Protein AF-A0A2K5Q4V3-F1 (afdb_monomer_lite)

pLDDT: mean 76.34, std 14.53, range [34.38, 93.75]

InterPro domains:
  IPR041211 RNA ligase 1 [PF17720] (83-179)
  IPR041211 RNA ligase 1 [PTHR31219] (83-179)

Foldseek 3Di:
DPADFWDAADADDQFDKDKAQPDDPVDPPRRIDIDGDPHGDPSNVVVVVVPDDDDDAQDAFKWAWADDPNATFIKTKDKDQDDPPDPPPPDPPAKDFGPPQDDDPNHRAADPVRITIIIHTDDQPPPVCPLVNLQADRVQQKGWAWDQDPVDNVDIDTDIDHSVVRYRHMGHDNDDVVSVVSSVVVVVVVVVVVD

Structure (mmCIF, N/CA/C/O backbone):
data_AF-A0A2K5Q4V3-F1
#
_entry.id   AF-A0A2K5Q4V3-F1
#
loop_
_atom_site.group_PDB
_atom_site.id
_atom_site.type_symbol
_atom_site.label_atom_id
_atom_site.label_alt_id
_atom_site.label_comp_id
_atom_site.label_asym_id
_atom_site.label_entity_id
_atom_site.label_seq_id
_atom_site.pdbx_PDB_ins_code
_atom_site.Cartn_x
_atom_site.Cartn_y
_atom_site.Cartn_z
_atom_site.occupancy
_atom_site.B_iso_or_equiv
_atom_site.auth_seq_id
_atom_site.auth_comp_id
_atom_site.auth_asym_id
_atom_site.auth_atom_id
_atom_site.pdbx_PDB_model_num
ATOM 1 N N . MET A 1 1 ? -8.099 -19.130 2.880 1.00 34.38 1 MET A N 1
ATOM 2 C CA . MET A 1 1 ? -6.907 -18.520 2.249 1.00 34.38 1 MET A CA 1
ATOM 3 C C . MET A 1 1 ? -6.027 -17.939 3.343 1.00 34.38 1 MET A C 1
ATOM 5 O O . MET A 1 1 ? -6.564 -17.319 4.255 1.00 34.38 1 MET A O 1
ATOM 9 N N . LYS A 1 2 ? -4.712 -18.196 3.312 1.00 39.41 2 LYS A N 1
ATOM 10 C CA . LYS A 1 2 ? -3.756 -17.526 4.208 1.00 39.41 2 LYS A CA 1
ATOM 11 C C . LYS A 1 2 ? -3.869 -16.021 3.945 1.00 39.41 2 LYS A C 1
ATOM 13 O O . LYS A 1 2 ? -3.775 -15.609 2.795 1.00 39.41 2 LYS A O 1
ATOM 18 N N . ARG A 1 3 ? -4.151 -15.242 4.989 1.00 50.19 3 ARG A N 1
ATOM 19 C CA . ARG A 1 3 ? -4.267 -13.781 4.912 1.00 50.19 3 ARG A CA 1
ATOM 20 C C . ARG A 1 3 ? -2.890 -13.236 4.524 1.00 50.19 3 ARG A C 1
ATOM 22 O O . ARG A 1 3 ? -1.936 -13.465 5.263 1.00 50.19 3 ARG A O 1
ATOM 29 N N . LEU A 1 4 ? -2.770 -12.639 3.338 1.00 53.03 4 LEU A N 1
ATOM 30 C CA . LEU A 1 4 ? -1.499 -12.118 2.835 1.00 53.03 4 LEU A CA 1
ATOM 31 C C . LEU A 1 4 ? -1.154 -10.860 3.640 1.00 53.03 4 LEU A C 1
ATOM 33 O O . LEU A 1 4 ? -1.921 -9.901 3.669 1.00 53.03 4 LEU A O 1
ATOM 37 N N . GLY A 1 5 ? -0.060 -10.957 4.396 1.00 58.34 5 GLY A N 1
ATOM 38 C CA . GLY A 1 5 ? 0.422 -9.924 5.303 1.00 58.34 5 GLY A CA 1
ATOM 39 C C . GLY A 1 5 ? 1.047 -8.735 4.574 1.00 58.34 5 GLY A C 1
ATOM 40 O O . GLY A 1 5 ? 1.180 -8.724 3.355 1.00 58.34 5 GLY A O 1
ATOM 41 N N . SER A 1 6 ? 1.412 -7.734 5.372 1.00 63.78 6 SER A N 1
ATOM 42 C CA . SER A 1 6 ? 2.074 -6.483 4.984 1.00 63.78 6 SER A CA 1
ATOM 43 C C . SER A 1 6 ? 3.164 -6.644 3.914 1.00 63.78 6 SER A C 1
ATOM 45 O O . SER A 1 6 ? 3.870 -7.648 3.882 1.00 63.78 6 SER A O 1
ATOM 47 N N . VAL A 1 7 ? 3.355 -5.616 3.080 1.00 70.94 7 VAL A N 1
ATOM 48 C CA . VAL A 1 7 ? 4.458 -5.567 2.107 1.00 70.94 7 VAL A CA 1
ATOM 49 C C . VAL A 1 7 ? 5.803 -5.643 2.832 1.00 70.94 7 VAL A C 1
ATOM 51 O O . VAL A 1 7 ? 6.159 -4.728 3.564 1.00 70.94 7 VAL A O 1
ATOM 54 N N . GLN A 1 8 ? 6.571 -6.698 2.570 1.00 71.88 8 GLN A N 1
ATOM 55 C CA . GLN A 1 8 ? 7.850 -6.954 3.245 1.00 71.88 8 GLN A CA 1
ATOM 56 C C . GLN A 1 8 ? 9.026 -6.202 2.608 1.00 71.88 8 GLN A C 1
ATOM 58 O O . GLN A 1 8 ? 9.958 -5.808 3.292 1.00 71.88 8 GLN A O 1
ATOM 63 N N . ARG A 1 9 ? 9.021 -6.009 1.284 1.00 73.00 9 ARG A N 1
ATOM 64 C CA . ARG A 1 9 ? 10.135 -5.376 0.557 1.00 73.00 9 ARG A CA 1
ATOM 65 C C . ARG A 1 9 ? 9.681 -4.705 -0.725 1.00 73.00 9 ARG A C 1
ATOM 67 O O . ARG A 1 9 ? 8.622 -5.022 -1.274 1.00 73.00 9 ARG A O 1
ATOM 74 N N . LYS A 1 10 ? 10.495 -3.781 -1.229 1.00 75.56 10 LYS A N 1
ATOM 75 C CA . LYS A 1 10 ? 10.287 -3.185 -2.547 1.00 75.56 10 LYS A CA 1
ATOM 76 C C . LYS A 1 10 ? 11.034 -4.002 -3.597 1.00 75.56 10 LYS A C 1
ATOM 78 O O . LYS A 1 10 ? 12.257 -4.063 -3.583 1.00 75.56 10 LYS A O 1
ATOM 83 N N . MET A 1 11 ? 10.292 -4.594 -4.530 1.00 75.25 11 MET A N 1
ATOM 84 C CA . MET A 1 11 ? 10.894 -5.308 -5.655 1.00 75.25 11 MET A CA 1
ATOM 85 C C . MET A 1 11 ? 11.593 -4.308 -6.600 1.00 75.25 11 MET A C 1
ATOM 87 O O . MET A 1 11 ? 11.002 -3.260 -6.904 1.00 75.25 11 MET A O 1
ATOM 91 N N . PRO A 1 12 ? 12.821 -4.587 -7.083 1.00 73.69 12 PRO A N 1
ATOM 92 C CA . PRO A 1 12 ? 13.423 -3.821 -8.171 1.00 73.69 12 PRO A CA 1
ATOM 93 C C . PRO A 1 12 ? 12.566 -3.910 -9.442 1.00 73.69 12 PRO A C 1
ATOM 95 O O . PRO A 1 12 ? 11.671 -4.747 -9.555 1.00 73.69 12 PRO A O 1
ATOM 98 N N . CYS A 1 13 ? 12.837 -3.044 -10.425 1.00 77.81 13 CYS A N 1
ATOM 99 C CA . CYS A 1 13 ? 12.155 -3.112 -11.718 1.00 77.81 13 CYS A CA 1
ATOM 100 C C . CYS A 1 13 ? 12.272 -4.529 -12.296 1.00 77.81 13 CYS A C 1
ATOM 102 O O . CYS A 1 13 ? 13.375 -4.988 -12.601 1.00 77.81 13 CYS A O 1
ATOM 104 N N . VAL A 1 14 ? 11.130 -5.210 -12.425 1.00 82.75 14 VAL A N 1
ATOM 105 C CA . VAL A 1 14 ? 11.081 -6.623 -12.824 1.00 82.75 14 VAL A CA 1
ATOM 106 C C . VAL A 1 14 ? 11.645 -6.810 -14.224 1.00 82.75 14 VAL A C 1
ATOM 108 O O . VAL A 1 14 ? 12.417 -7.731 -14.453 1.00 82.75 14 VAL A O 1
ATOM 111 N N . PHE A 1 15 ? 11.330 -5.892 -15.133 1.00 86.00 15 PHE A N 1
ATOM 112 C CA . PHE A 1 15 ? 11.764 -5.947 -16.521 1.00 86.00 15 PHE A CA 1
ATOM 113 C C . PHE A 1 15 ? 12.854 -4.920 -16.823 1.00 86.00 15 PHE A C 1
ATOM 115 O O . PHE A 1 15 ? 12.887 -3.828 -16.244 1.00 86.00 15 PHE A O 1
ATOM 122 N N . VAL A 1 16 ? 13.742 -5.269 -17.751 1.00 85.75 16 VAL A N 1
ATOM 123 C CA . VAL A 1 16 ? 14.742 -4.348 -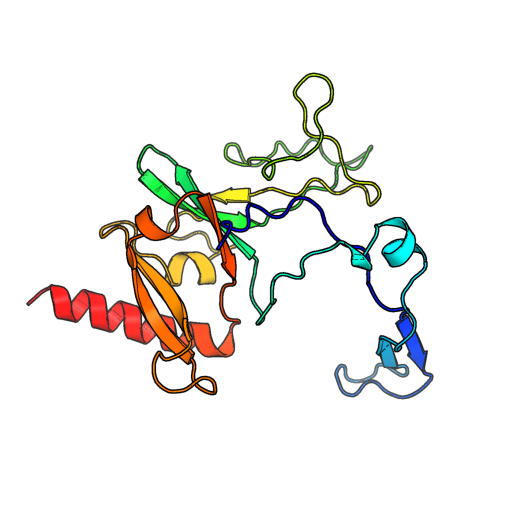18.296 1.00 85.75 16 VAL A CA 1
ATOM 124 C C . VAL A 1 16 ? 14.029 -3.223 -19.044 1.00 85.75 16 VAL A C 1
ATOM 126 O O . VAL A 1 16 ? 13.027 -3.439 -19.720 1.00 85.75 16 VAL A O 1
ATOM 129 N N . THR A 1 17 ? 14.544 -2.004 -18.922 1.00 86.81 17 THR A N 1
ATOM 130 C CA . THR A 1 17 ? 14.044 -0.855 -19.678 1.00 86.81 17 THR A 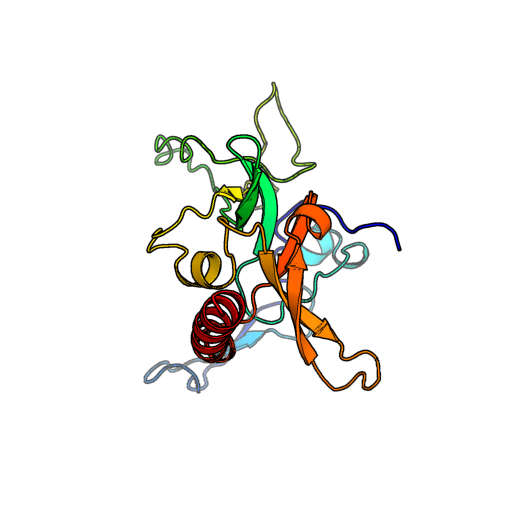CA 1
ATOM 131 C C . THR A 1 17 ? 14.892 -0.643 -20.918 1.00 86.81 17 THR A C 1
ATOM 133 O O . THR A 1 17 ? 16.108 -0.483 -20.815 1.00 86.81 17 THR A O 1
ATOM 136 N N . GLU A 1 18 ? 14.251 -0.590 -22.075 1.00 89.38 18 GLU A N 1
ATOM 137 C CA . GLU A 1 18 ? 14.869 -0.168 -23.326 1.00 89.38 18 GLU A CA 1
ATOM 138 C C . GLU A 1 18 ? 14.612 1.323 -23.573 1.00 89.38 18 GLU A C 1
ATOM 140 O O . GLU A 1 18 ? 13.570 1.867 -23.195 1.00 89.38 18 GLU A O 1
ATOM 145 N N . VAL A 1 19 ? 15.569 1.975 -24.232 1.00 92.62 19 VAL A N 1
ATOM 146 C CA . VAL A 1 19 ? 15.413 3.326 -24.773 1.00 92.62 19 VAL A CA 1
ATOM 147 C C . VAL A 1 19 ? 15.442 3.206 -26.288 1.00 92.62 19 VAL A C 1
ATOM 149 O O . VAL A 1 19 ? 16.398 2.682 -26.855 1.00 92.62 19 VAL A O 1
ATOM 152 N N . LYS A 1 20 ? 14.374 3.663 -26.932 1.00 89.69 20 LYS A N 1
ATOM 153 C CA . LYS A 1 20 ? 14.230 3.693 -28.385 1.00 89.69 20 LYS A CA 1
ATOM 154 C C . LYS A 1 20 ? 14.313 5.136 -28.852 1.00 89.69 20 LYS A C 1
ATOM 156 O O . LYS A 1 20 ? 13.642 5.993 -28.280 1.00 89.69 20 LYS A O 1
ATOM 161 N N . GLU A 1 21 ? 15.090 5.388 -29.899 1.00 93.12 21 GLU A N 1
ATOM 162 C CA . GLU A 1 21 ? 15.206 6.692 -30.574 1.00 93.12 21 GLU A CA 1
ATOM 163 C C . GLU A 1 21 ? 13.948 6.988 -31.417 1.00 93.12 21 GLU A C 1
ATOM 165 O O . GLU A 1 21 ? 14.003 7.173 -32.631 1.00 93.12 21 GLU A O 1
ATOM 170 N N . GLU A 1 22 ? 12.782 6.951 -30.773 1.00 92.19 22 GLU A N 1
ATOM 171 C CA . GLU A 1 22 ? 11.484 7.295 -31.344 1.00 92.19 22 GLU A CA 1
ATOM 172 C C . GLU A 1 22 ? 10.724 8.234 -30.392 1.00 92.19 22 GLU A C 1
ATOM 174 O O . GLU A 1 22 ? 10.834 8.075 -29.174 1.00 92.19 22 GLU A O 1
ATOM 179 N N . PRO A 1 23 ? 9.928 9.196 -30.893 1.00 91.31 23 PRO A N 1
ATOM 180 C CA . PRO A 1 23 ? 9.218 10.137 -30.031 1.00 91.31 23 PRO A CA 1
ATOM 181 C C . PRO A 1 23 ? 8.277 9.463 -29.021 1.00 91.31 23 PRO A C 1
ATOM 183 O O . PRO A 1 23 ? 7.563 8.506 -29.333 1.00 91.31 23 PRO A O 1
ATOM 186 N N . SER A 1 24 ? 8.230 9.994 -27.798 1.00 88.19 24 SER A N 1
ATOM 187 C CA . SER A 1 24 ? 7.312 9.513 -26.759 1.00 88.19 24 SER A CA 1
ATOM 188 C C . SER A 1 24 ? 5.863 9.894 -27.064 1.00 88.19 24 SER A C 1
ATOM 190 O O . SER A 1 24 ? 5.542 11.067 -27.215 1.00 88.19 24 SER A O 1
ATOM 192 N N . ALA A 1 25 ? 4.950 8.921 -27.018 1.00 85.25 25 ALA A N 1
ATOM 193 C CA . ALA A 1 25 ? 3.507 9.181 -27.088 1.00 85.25 25 ALA A CA 1
ATOM 194 C C . ALA A 1 25 ? 2.918 9.765 -25.784 1.00 85.25 25 ALA A C 1
ATOM 196 O O . ALA A 1 25 ? 1.760 10.167 -25.758 1.00 85.25 25 ALA A O 1
ATOM 197 N N . LYS A 1 26 ? 3.683 9.766 -24.679 1.00 82.00 26 LYS A N 1
ATOM 198 C CA . LYS A 1 26 ? 3.217 10.215 -23.351 1.00 82.00 26 LYS A CA 1
ATOM 199 C C . LYS A 1 26 ? 3.699 11.616 -22.970 1.00 82.00 26 LYS A C 1
ATOM 201 O O . LYS A 1 26 ? 3.214 12.165 -21.985 1.00 82.00 26 LYS A O 1
ATOM 206 N N . ARG A 1 27 ? 4.719 12.146 -23.652 1.00 82.75 27 ARG A N 1
ATOM 207 C CA . ARG A 1 27 ? 5.372 13.415 -23.301 1.00 82.75 27 ARG A CA 1
ATOM 208 C C . ARG A 1 27 ? 5.772 14.159 -24.567 1.00 82.75 27 ARG A C 1
ATOM 210 O O . ARG A 1 27 ? 6.634 13.682 -25.303 1.00 82.75 27 ARG A O 1
ATOM 217 N N . ASP A 1 28 ? 5.179 15.330 -24.768 1.00 88.31 28 ASP A N 1
ATOM 218 C CA . ASP A 1 28 ? 5.504 16.200 -25.894 1.00 88.31 28 ASP A CA 1
ATOM 219 C C . ASP A 1 28 ? 6.991 16.581 -25.886 1.00 88.31 28 ASP A C 1
ATOM 221 O O . ASP A 1 28 ? 7.582 16.819 -24.832 1.00 88.31 28 ASP A O 1
ATOM 225 N N . HIS A 1 29 ? 7.586 16.668 -27.079 1.00 90.19 29 HIS A N 1
ATOM 226 C CA . HIS A 1 29 ? 8.987 17.053 -27.308 1.00 90.19 29 HIS A CA 1
ATOM 227 C C . HIS A 1 29 ? 10.051 16.105 -26.723 1.00 90.19 29 HIS A C 1
ATOM 229 O O . HIS A 1 29 ? 11.232 16.450 -26.722 1.00 90.19 29 HIS A O 1
ATOM 235 N N . GLN A 1 30 ? 9.686 14.904 -26.262 1.00 91.06 30 GLN A N 1
ATOM 236 C CA . GLN A 1 30 ? 10.665 13.884 -25.884 1.00 91.06 30 GLN A CA 1
ATOM 237 C C . GLN A 1 30 ? 11.049 13.045 -27.122 1.00 91.06 30 GLN A C 1
ATOM 239 O O . GLN A 1 30 ? 10.192 12.316 -27.629 1.00 91.06 30 GLN A O 1
ATOM 244 N N . PRO A 1 31 ? 12.309 13.108 -27.609 1.00 93.75 31 PRO A N 1
ATOM 245 C CA . PRO A 1 31 ? 12.709 12.490 -28.880 1.00 93.75 31 PRO A CA 1
ATOM 246 C C . PRO A 1 31 ? 12.966 10.978 -28.788 1.00 93.75 31 PRO A C 1
ATOM 248 O O . PRO A 1 31 ? 13.234 10.346 -29.802 1.00 93.75 31 PRO A O 1
ATOM 251 N N . PHE A 1 32 ? 12.878 10.408 -27.586 1.00 91.31 32 PHE A N 1
ATOM 252 C CA . PHE A 1 32 ? 13.074 8.990 -27.313 1.00 91.31 32 PHE A CA 1
ATOM 253 C C . PHE A 1 32 ? 11.915 8.436 -26.482 1.00 91.31 32 PHE A C 1
ATOM 255 O O . PHE A 1 32 ? 11.259 9.154 -25.717 1.00 91.31 32 PHE A O 1
ATOM 262 N N . LYS A 1 33 ? 11.709 7.128 -26.550 1.00 86.81 33 LYS A N 1
ATOM 263 C CA . LYS A 1 33 ? 10.696 6.396 -25.797 1.00 86.81 33 LYS A CA 1
ATOM 264 C C . LYS A 1 33 ? 11.382 5.404 -24.879 1.00 86.81 33 LYS A C 1
ATOM 266 O O . LYS A 1 33 ? 12.318 4.720 -25.275 1.00 86.81 33 LYS A O 1
ATOM 271 N N . VAL A 1 34 ? 10.885 5.323 -23.651 1.00 87.25 34 VAL A N 1
ATOM 272 C CA . VAL A 1 34 ? 11.324 4.331 -22.668 1.00 87.25 34 VAL A CA 1
ATOM 273 C C . VAL A 1 34 ? 10.210 3.305 -22.504 1.00 87.25 34 VAL A C 1
ATOM 275 O O . VAL A 1 34 ? 9.079 3.678 -22.178 1.00 87.25 34 VAL A O 1
ATOM 278 N N . SER A 1 35 ? 10.516 2.032 -22.730 1.00 79.81 35 SER A N 1
ATOM 279 C CA . SER A 1 35 ? 9.588 0.907 -22.551 1.00 79.81 35 SER A CA 1
ATOM 280 C C . SER A 1 35 ? 10.216 -0.185 -21.694 1.00 79.81 35 SER A C 1
ATOM 282 O O . SER A 1 35 ? 11.433 -0.336 -21.651 1.00 79.81 35 SER A O 1
ATOM 284 N N . ALA A 1 36 ? 9.379 -0.942 -20.985 1.00 81.44 36 ALA A N 1
ATOM 285 C CA . ALA A 1 36 ? 9.798 -2.210 -20.402 1.00 81.44 36 ALA A CA 1
ATOM 286 C C . ALA A 1 36 ? 9.902 -3.261 -21.517 1.00 81.44 36 ALA A C 1
ATOM 288 O O . ALA A 1 36 ? 9.066 -3.271 -22.423 1.00 81.44 36 ALA A O 1
ATOM 289 N N . THR A 1 37 ? 10.914 -4.120 -21.455 1.00 83.12 37 THR A N 1
ATOM 290 C CA . THR A 1 37 ? 11.043 -5.296 -22.322 1.00 83.12 37 THR A CA 1
ATOM 291 C C . THR A 1 37 ? 10.375 -6.514 -21.677 1.00 83.12 37 THR A C 1
ATOM 293 O O . THR A 1 37 ? 9.860 -6.442 -20.565 1.00 83.12 37 THR A O 1
ATOM 296 N N . GLU A 1 38 ? 10.404 -7.660 -22.355 1.00 83.88 38 GLU A N 1
ATOM 297 C CA . GLU A 1 38 ? 10.005 -8.954 -21.775 1.00 83.88 38 GLU A CA 1
ATOM 298 C C . GLU A 1 38 ? 11.150 -9.625 -20.993 1.00 83.88 38 GLU A C 1
ATOM 300 O O . GLU A 1 38 ? 10.975 -10.670 -20.369 1.00 83.88 38 GLU A O 1
ATOM 305 N N . THR A 1 39 ? 12.349 -9.036 -21.011 1.00 84.56 39 THR A N 1
ATOM 306 C CA . THR A 1 39 ? 13.521 -9.573 -20.320 1.00 84.56 39 THR A CA 1
ATOM 307 C C . THR A 1 39 ? 13.463 -9.215 -18.842 1.00 84.56 39 THR A C 1
ATOM 309 O O . THR A 1 39 ? 13.490 -8.036 -18.483 1.00 84.56 39 THR A O 1
ATOM 312 N N . ILE A 1 40 ? 13.443 -10.230 -17.979 1.00 82.81 40 ILE A N 1
ATOM 313 C CA . ILE A 1 40 ? 13.545 -10.044 -16.529 1.00 82.81 40 ILE A CA 1
ATOM 314 C C . ILE A 1 40 ? 14.933 -9.482 -16.188 1.00 82.81 40 ILE A C 1
ATOM 316 O O . ILE A 1 40 ? 15.952 -9.937 -16.710 1.00 82.81 40 ILE A O 1
ATOM 320 N N . SER A 1 41 ? 14.982 -8.468 -15.327 1.00 84.94 41 SER A N 1
ATOM 321 C CA . SER A 1 41 ? 16.234 -7.848 -14.902 1.00 84.94 41 SER A CA 1
ATOM 322 C C . SER A 1 41 ? 17.021 -8.771 -13.964 1.00 84.94 41 SER A C 1
ATOM 324 O O . SER A 1 41 ? 16.440 -9.492 -13.156 1.00 84.94 41 SER A O 1
ATOM 326 N N . HIS A 1 42 ? 18.357 -8.716 -14.021 1.00 90.38 42 HIS A N 1
ATOM 327 C CA . HIS A 1 42 ? 19.214 -9.478 -13.100 1.00 90.38 42 HIS A CA 1
ATOM 328 C C . HIS A 1 42 ? 18.889 -9.164 -11.634 1.00 90.38 42 HIS A C 1
ATOM 330 O O . HIS A 1 42 ? 18.759 -10.077 -10.836 1.00 90.38 42 HIS A O 1
ATOM 336 N N . LYS A 1 43 ? 18.612 -7.893 -11.312 1.00 84.00 43 LYS A N 1
ATOM 337 C CA . LYS A 1 43 ? 18.217 -7.480 -9.958 1.00 84.00 43 LYS A CA 1
ATOM 338 C C . LYS A 1 43 ? 16.931 -8.154 -9.487 1.00 84.00 43 LYS A C 1
ATOM 340 O O . LYS A 1 43 ? 16.814 -8.486 -8.319 1.00 84.00 43 LYS A O 1
ATOM 345 N N . ALA A 1 44 ? 15.955 -8.340 -10.375 1.00 78.62 44 ALA A N 1
ATOM 346 C CA . ALA A 1 44 ? 14.721 -9.039 -10.028 1.00 78.62 44 ALA A CA 1
ATOM 347 C C . ALA A 1 44 ? 14.947 -10.545 -9.829 1.00 78.62 44 ALA A C 1
ATOM 349 O O . ALA A 1 44 ? 14.308 -11.145 -8.969 1.00 78.62 44 ALA A O 1
ATOM 350 N N . LEU A 1 45 ? 15.871 -11.147 -10.585 1.00 85.44 45 LEU A N 1
ATOM 351 C CA . LEU A 1 45 ? 16.293 -12.533 -10.364 1.00 85.44 45 LEU A CA 1
ATOM 352 C C . LEU A 1 45 ? 17.015 -12.691 -9.020 1.00 85.44 45 LEU A C 1
ATOM 354 O O . LEU A 1 45 ? 16.670 -13.594 -8.265 1.00 85.44 45 LEU A O 1
ATOM 358 N N . ASP A 1 46 ? 17.947 -11.789 -8.703 1.00 86.75 46 ASP A N 1
ATOM 359 C CA . ASP A 1 46 ? 18.676 -11.766 -7.426 1.00 86.75 46 ASP A CA 1
ATOM 360 C C . ASP A 1 46 ? 17.717 -11.582 -6.235 1.00 86.75 46 ASP A C 1
ATOM 362 O O . ASP A 1 46 ? 17.892 -12.195 -5.184 1.00 86.75 46 ASP A O 1
ATOM 366 N N . ALA A 1 47 ? 16.644 -10.809 -6.433 1.00 79.19 47 ALA A N 1
ATOM 367 C CA . ALA A 1 47 ? 15.571 -10.621 -5.462 1.00 79.19 47 ALA A CA 1
ATOM 368 C C . ALA A 1 47 ? 14.568 -11.796 -5.386 1.00 79.19 47 ALA A C 1
ATOM 370 O O . ALA A 1 47 ? 13.582 -11.700 -4.653 1.00 79.19 47 ALA A O 1
ATOM 371 N N . ASP A 1 48 ? 14.794 -12.902 -6.099 1.00 83.62 48 ASP A N 1
ATOM 372 C CA . ASP A 1 48 ? 13.922 -14.084 -6.147 1.00 83.62 48 ASP A CA 1
ATOM 373 C C . ASP A 1 48 ? 12.471 -13.766 -6.559 1.00 83.62 48 ASP A C 1
ATOM 375 O O . ASP A 1 48 ? 11.494 -14.076 -5.868 1.00 83.62 48 ASP A O 1
ATOM 379 N N . ILE A 1 49 ? 12.320 -13.108 -7.713 1.00 80.50 49 ILE A N 1
ATOM 380 C CA . ILE A 1 49 ? 11.011 -12.736 -8.271 1.00 80.50 49 ILE A CA 1
ATOM 381 C C . ILE A 1 49 ? 10.052 -13.926 -8.446 1.00 80.50 49 ILE A C 1
ATOM 383 O O . ILE A 1 49 ? 8.842 -13.742 -8.358 1.00 80.50 49 ILE A O 1
ATOM 387 N N . TYR A 1 50 ? 10.552 -15.145 -8.660 1.00 82.25 50 TYR A N 1
ATOM 388 C CA . TYR A 1 50 ? 9.701 -16.319 -8.890 1.00 82.25 50 TYR A CA 1
ATOM 389 C C . TYR A 1 50 ? 8.994 -16.818 -7.627 1.00 82.25 50 TYR A C 1
ATOM 391 O O . TYR A 1 50 ? 7.917 -17.405 -7.730 1.00 82.25 50 TYR A O 1
ATOM 399 N N . SER A 1 51 ? 9.563 -16.560 -6.450 1.00 81.62 51 SER A N 1
ATOM 400 C CA . SER A 1 51 ? 8.917 -16.842 -5.163 1.00 81.62 51 SER A CA 1
ATOM 401 C C . SER A 1 51 ? 8.070 -15.671 -4.661 1.00 81.62 51 SER A C 1
ATOM 403 O O . SER A 1 51 ? 7.392 -15.790 -3.637 1.00 81.62 51 SER A O 1
ATOM 405 N N . ALA A 1 52 ? 8.111 -14.522 -5.343 1.00 75.75 52 ALA A N 1
ATOM 406 C CA . ALA A 1 52 ? 7.324 -13.366 -4.955 1.00 75.75 52 ALA A CA 1
ATOM 407 C C . ALA A 1 52 ? 5.836 -13.621 -5.212 1.00 75.75 52 ALA A C 1
ATOM 409 O O . ALA A 1 52 ? 5.437 -14.106 -6.268 1.00 75.75 52 ALA A O 1
ATOM 410 N N . ILE A 1 53 ? 5.001 -13.238 -4.249 1.00 72.19 53 ILE A N 1
ATOM 411 C CA . ILE A 1 53 ? 3.552 -13.194 -4.431 1.00 72.19 53 ILE A CA 1
ATOM 412 C C . ILE A 1 53 ? 3.222 -11.776 -4.904 1.00 72.19 53 ILE A C 1
ATOM 414 O O . ILE A 1 53 ? 3.297 -10.849 -4.093 1.00 72.19 53 ILE A O 1
ATOM 418 N N . PRO A 1 54 ? 2.914 -11.563 -6.196 1.00 64.69 54 PRO A N 1
ATOM 419 C CA . PRO A 1 54 ? 2.521 -10.245 -6.659 1.00 64.69 54 PRO A CA 1
ATOM 420 C C . PRO A 1 54 ? 1.193 -9.866 -6.003 1.00 64.69 54 PRO A C 1
ATOM 422 O O . PRO A 1 54 ? 0.220 -10.617 -6.056 1.00 64.69 54 PRO A O 1
ATOM 425 N N . THR A 1 55 ? 1.147 -8.689 -5.387 1.00 59.41 55 THR A N 1
ATOM 426 C CA . THR A 1 55 ? -0.118 -8.033 -5.056 1.00 59.41 55 THR A CA 1
ATOM 427 C C . THR A 1 55 ? -0.568 -7.277 -6.299 1.00 59.41 55 THR A C 1
ATOM 429 O O . THR A 1 55 ? 0.215 -6.512 -6.870 1.00 59.41 55 THR A O 1
ATOM 432 N N . GLU A 1 56 ? -1.788 -7.531 -6.769 1.00 49.53 56 GLU A N 1
ATOM 433 C CA . GLU A 1 56 ? -2.334 -6.820 -7.922 1.00 49.53 56 GLU A CA 1
ATOM 434 C C . GLU A 1 56 ? -2.430 -5.333 -7.600 1.00 49.53 56 GLU A C 1
ATOM 436 O O . GLU A 1 56 ? -3.163 -4.939 -6.694 1.00 49.53 56 GLU A O 1
ATOM 441 N N . LYS A 1 57 ? -1.674 -4.527 -8.352 1.00 55.69 57 LYS A N 1
ATOM 442 C CA . LYS A 1 57 ? -1.676 -3.082 -8.204 1.00 55.69 57 LYS A CA 1
ATOM 443 C C . LYS A 1 57 ? -2.574 -2.433 -9.238 1.00 55.69 57 LYS A C 1
ATOM 445 O O . LYS A 1 57 ? -2.099 -2.117 -10.326 1.00 55.69 57 LYS A O 1
ATOM 450 N N . VAL A 1 58 ? -3.849 -2.248 -8.898 1.00 47.09 58 VAL A N 1
ATOM 451 C CA . VAL A 1 58 ? -4.869 -1.803 -9.863 1.00 47.09 58 VAL A CA 1
ATOM 452 C C . VAL A 1 58 ? -4.580 -0.384 -10.355 1.00 47.09 58 VAL A C 1
ATOM 454 O O . VAL A 1 58 ? -4.673 -0.172 -11.557 1.00 47.09 58 VAL A O 1
ATOM 457 N N . ASP A 1 59 ? -4.108 0.525 -9.482 1.00 46.78 59 ASP A N 1
ATOM 458 C CA . ASP A 1 59 ? -3.504 1.839 -9.823 1.00 46.78 59 ASP A CA 1
ATOM 459 C C . ASP A 1 59 ? -3.394 2.851 -8.649 1.00 46.78 59 ASP A C 1
ATOM 461 O O . ASP A 1 59 ? -3.111 4.024 -8.891 1.00 46.78 59 ASP A O 1
ATOM 465 N N . GLY A 1 60 ? -3.478 2.464 -7.370 1.00 61.78 60 GLY A N 1
ATOM 466 C CA . GLY A 1 60 ? -3.358 3.425 -6.251 1.00 61.78 60 GLY A CA 1
ATOM 467 C C . GLY A 1 60 ? -2.135 3.273 -5.354 1.00 61.78 60 GLY A C 1
ATOM 468 O O . GLY A 1 60 ? -1.195 2.532 -5.627 1.00 61.78 60 GLY A O 1
ATOM 469 N N . THR A 1 61 ? -2.098 4.034 -4.269 1.00 68.81 61 THR A N 1
ATOM 470 C CA . THR A 1 61 ? -1.071 3.877 -3.234 1.00 68.81 61 THR A CA 1
ATOM 471 C C . THR A 1 61 ? -1.478 2.728 -2.314 1.00 68.81 61 THR A C 1
ATOM 473 O O . THR A 1 61 ? -2.620 2.671 -1.863 1.00 68.81 61 THR A O 1
ATOM 476 N N . CYS A 1 62 ? -0.544 1.814 -2.031 1.00 77.38 62 CYS A N 1
ATOM 477 C CA . CYS A 1 62 ? -0.773 0.734 -1.074 1.00 77.38 62 CYS A CA 1
ATOM 478 C C . CYS A 1 62 ? -1.110 1.322 0.301 1.00 77.38 62 CYS A C 1
ATOM 480 O O . CYS A 1 62 ? -0.423 2.224 0.790 1.00 77.38 62 CYS A O 1
ATOM 482 N N . CYS A 1 63 ? -2.141 0.776 0.924 1.00 83.31 63 CYS A N 1
ATOM 483 C CA . CYS A 1 63 ? -2.605 1.140 2.249 1.00 83.31 63 CYS A CA 1
ATOM 484 C C . CYS A 1 63 ? -2.559 -0.061 3.185 1.00 83.31 63 CYS A C 1
ATOM 486 O O . CYS A 1 63 ? -2.442 -1.202 2.744 1.00 83.31 63 CYS A O 1
ATOM 488 N N . TYR A 1 64 ? -2.662 0.210 4.475 1.00 88.56 64 TYR A N 1
ATOM 489 C CA . TYR A 1 64 ? -2.678 -0.775 5.543 1.00 88.56 64 TYR A CA 1
ATOM 490 C C . TYR A 1 64 ? -3.701 -0.345 6.591 1.00 88.56 64 TYR A C 1
ATOM 492 O O . TYR A 1 64 ? -3.795 0.846 6.874 1.00 88.56 64 TYR A O 1
ATOM 500 N N . VAL A 1 65 ? -4.479 -1.266 7.157 1.00 88.75 65 VAL A N 1
ATOM 501 C CA . VAL A 1 65 ? -5.374 -0.932 8.275 1.00 88.75 65 VAL A CA 1
ATOM 502 C C . VAL A 1 65 ? -4.821 -1.523 9.564 1.00 88.75 65 VAL A C 1
ATOM 504 O O . VAL A 1 65 ? -4.599 -2.725 9.657 1.00 88.75 65 VAL A O 1
ATOM 507 N N . THR A 1 66 ? -4.575 -0.676 10.561 1.00 91.19 66 THR A N 1
ATOM 508 C CA . THR A 1 66 ? -4.117 -1.087 11.898 1.00 91.19 66 THR A CA 1
ATOM 509 C C . THR A 1 66 ? -4.531 -0.066 12.947 1.00 91.19 66 THR A C 1
ATOM 511 O O . THR A 1 66 ? -4.980 1.036 12.617 1.00 91.19 66 THR A O 1
ATOM 514 N N . THR A 1 67 ? -4.385 -0.430 14.214 1.00 90.88 67 THR A N 1
ATOM 515 C CA . THR A 1 67 ? -4.781 0.400 15.345 1.00 90.88 67 THR A CA 1
ATOM 516 C C . THR A 1 67 ? -3.924 1.664 15.444 1.00 90.88 67 THR A C 1
ATOM 518 O O . THR A 1 67 ? -2.695 1.612 15.460 1.00 90.88 67 THR A O 1
ATOM 521 N N . TYR A 1 68 ? -4.582 2.812 15.570 1.00 91.19 68 TYR A N 1
ATOM 522 C CA . TYR A 1 68 ? -3.987 4.106 15.888 1.00 91.19 68 TYR A CA 1
ATOM 523 C C . TYR A 1 68 ? -4.937 4.859 16.818 1.00 91.19 68 TYR A C 1
ATOM 525 O O . TYR A 1 68 ? -6.129 4.929 16.537 1.00 91.19 68 TYR A O 1
ATOM 533 N N . LYS A 1 69 ? -4.429 5.421 17.925 1.00 89.69 69 LYS A N 1
ATOM 534 C CA . LYS A 1 69 ? -5.264 6.085 18.952 1.00 89.69 69 LYS A CA 1
ATOM 535 C C . LYS A 1 69 ? -6.418 5.178 19.432 1.00 89.69 69 LYS A C 1
ATOM 537 O O . LYS A 1 69 ? -7.559 5.616 19.523 1.00 89.69 69 LYS A O 1
ATOM 542 N N . ASP A 1 70 ? -6.098 3.903 19.676 1.00 89.81 70 ASP A N 1
ATOM 543 C CA . ASP A 1 70 ? -7.020 2.848 20.127 1.00 89.81 70 ASP A CA 1
ATOM 544 C C . ASP A 1 70 ? -8.203 2.544 19.185 1.00 89.81 70 ASP A C 1
ATOM 546 O O . ASP A 1 70 ? -9.170 1.904 19.593 1.00 89.81 70 ASP A O 1
ATOM 550 N N . GLN A 1 71 ? -8.116 2.948 17.912 1.00 90.56 71 GLN A N 1
ATOM 551 C CA . GLN A 1 71 ? -9.144 2.706 16.894 1.00 90.56 71 GLN A CA 1
ATOM 552 C C . GLN A 1 71 ? -8.538 2.176 15.586 1.00 90.56 71 GLN A C 1
ATOM 554 O O . GLN A 1 71 ? -7.390 2.505 15.267 1.00 90.56 71 GLN A O 1
ATOM 559 N N . PRO A 1 72 ? -9.273 1.374 14.794 1.00 91.50 72 PRO A N 1
ATOM 560 C CA . PRO A 1 72 ? -8.847 1.000 13.449 1.00 91.50 72 PRO A CA 1
ATOM 561 C C . PRO A 1 72 ? -8.630 2.239 12.573 1.00 91.50 72 PRO A C 1
ATOM 563 O O . PRO A 1 72 ? -9.511 3.088 12.447 1.00 91.50 72 PRO A O 1
ATOM 566 N N . TYR A 1 73 ? -7.462 2.341 11.944 1.00 91.94 73 TYR A N 1
ATOM 567 C CA . TYR A 1 73 ? -7.096 3.475 11.099 1.00 91.94 73 TYR A CA 1
ATOM 568 C C . TYR A 1 73 ? -6.573 3.021 9.747 1.00 91.94 73 TYR A C 1
ATOM 570 O O . TYR A 1 73 ? -5.949 1.967 9.649 1.00 91.94 73 TYR A O 1
ATOM 578 N N . LEU A 1 74 ? -6.771 3.846 8.717 1.00 90.62 74 LEU A N 1
ATOM 579 C CA . LEU A 1 74 ? -6.114 3.670 7.428 1.00 90.62 74 LEU A CA 1
ATOM 580 C C . LEU A 1 74 ? -4.710 4.274 7.498 1.00 90.62 74 LEU A C 1
ATOM 582 O O . LEU A 1 74 ? -4.516 5.379 8.004 1.00 90.62 74 LEU A O 1
ATOM 586 N N . TRP A 1 75 ? -3.733 3.565 6.956 1.00 91.50 75 TRP A N 1
ATOM 587 C CA . TRP A 1 75 ? -2.339 3.972 6.893 1.00 91.50 75 TRP A CA 1
ATOM 588 C C . TRP A 1 75 ? -1.860 3.954 5.448 1.00 91.50 75 TRP A C 1
ATOM 590 O O . TRP A 1 75 ? -2.054 2.972 4.738 1.00 91.50 75 TRP A O 1
ATOM 600 N N . ALA A 1 76 ? -1.215 5.030 5.010 1.00 88.69 76 ALA A N 1
ATOM 601 C CA . ALA A 1 76 ? -0.643 5.136 3.676 1.00 88.69 76 ALA A CA 1
ATOM 602 C C . ALA A 1 76 ? 0.802 4.633 3.682 1.00 88.69 76 ALA A C 1
ATOM 604 O O . ALA A 1 76 ? 1.558 4.908 4.622 1.00 88.69 76 ALA A O 1
ATOM 605 N N . ARG A 1 77 ? 1.210 3.937 2.616 1.00 87.06 77 ARG A N 1
ATOM 606 C CA . ARG A 1 77 ? 2.604 3.527 2.433 1.00 87.06 77 ARG A CA 1
ATOM 607 C C . ARG A 1 77 ? 3.521 4.747 2.331 1.00 87.06 77 ARG A C 1
ATOM 609 O O . ARG A 1 77 ? 3.308 5.640 1.509 1.00 87.06 77 ARG A O 1
ATOM 616 N N . LEU A 1 78 ? 4.578 4.750 3.134 1.00 86.94 78 LEU A N 1
ATOM 617 C CA . LEU A 1 78 ? 5.644 5.742 3.110 1.00 86.94 78 LEU A CA 1
ATOM 618 C C . LEU A 1 78 ? 6.996 5.045 3.290 1.00 86.94 78 LEU A C 1
ATOM 620 O O . LEU A 1 78 ? 7.465 4.853 4.411 1.00 86.94 78 LEU A O 1
ATOM 624 N N . ASP A 1 79 ? 7.628 4.696 2.171 1.00 88.00 79 ASP A N 1
ATOM 625 C CA . ASP A 1 79 ? 8.972 4.118 2.170 1.00 88.00 79 ASP A CA 1
ATOM 626 C C . ASP A 1 79 ? 10.005 5.200 2.514 1.00 88.00 79 ASP A C 1
ATOM 628 O O . ASP A 1 79 ? 9.978 6.306 1.961 1.00 88.00 79 ASP A O 1
ATOM 632 N N . ARG A 1 80 ? 10.942 4.880 3.407 1.00 85.88 80 ARG A N 1
ATOM 633 C CA . ARG A 1 80 ? 12.086 5.743 3.734 1.00 85.88 80 ARG A CA 1
ATOM 634 C C . ARG A 1 80 ? 13.327 5.259 2.997 1.00 85.88 80 ARG A C 1
ATOM 636 O O . ARG A 1 80 ? 13.483 4.066 2.785 1.00 85.88 80 ARG A O 1
ATOM 643 N N . LYS A 1 81 ? 14.228 6.169 2.634 1.00 84.50 81 LYS A N 1
ATOM 644 C CA . LYS A 1 81 ? 15.552 5.834 2.100 1.00 84.50 81 LYS A CA 1
ATOM 645 C C . LYS A 1 81 ? 16.596 6.644 2.864 1.00 84.50 81 LYS A C 1
ATOM 647 O O . LYS A 1 81 ? 16.817 7.783 2.479 1.00 84.50 81 LYS A O 1
ATOM 652 N N . PRO A 1 82 ? 17.180 6.117 3.952 1.00 73.88 82 PRO A N 1
ATOM 653 C CA . PRO A 1 82 ? 18.108 6.889 4.769 1.00 73.88 82 PRO A CA 1
ATOM 654 C C . PRO A 1 82 ? 19.355 7.276 3.959 1.00 73.88 82 PRO A C 1
ATOM 656 O O . PRO A 1 82 ? 20.181 6.428 3.621 1.00 73.88 82 PRO A O 1
ATOM 659 N N . ASN A 1 83 ? 19.512 8.562 3.640 1.00 65.75 83 ASN A N 1
ATOM 660 C CA . ASN A 1 83 ? 20.739 9.079 3.029 1.00 65.75 83 ASN A CA 1
ATOM 661 C C . ASN A 1 83 ? 21.789 9.414 4.105 1.00 65.75 83 ASN A C 1
ATOM 663 O O . ASN A 1 83 ? 21.489 10.127 5.061 1.00 65.75 83 ASN A O 1
ATOM 667 N N . LYS A 1 84 ? 23.057 9.009 3.898 1.00 55.97 84 LYS A N 1
ATOM 668 C CA . LYS A 1 84 ? 24.199 9.294 4.804 1.00 55.97 84 LYS A CA 1
ATOM 669 C C . LYS A 1 84 ? 24.473 10.791 5.061 1.00 55.97 84 LYS A C 1
ATOM 671 O O . LYS A 1 84 ? 25.242 11.099 5.964 1.00 55.97 84 LYS A O 1
ATOM 676 N N . GLN A 1 85 ? 23.896 11.705 4.274 1.00 51.62 85 GLN A N 1
ATOM 677 C CA . GLN A 1 85 ? 24.112 13.154 4.397 1.00 51.62 85 GLN A CA 1
ATOM 678 C C . GLN A 1 85 ? 22.840 13.992 4.634 1.00 51.62 85 GLN A C 1
ATOM 680 O O . GLN A 1 85 ? 22.994 15.149 5.007 1.00 51.62 85 GLN A O 1
ATOM 685 N N . GLU A 1 86 ? 21.612 13.464 4.483 1.00 49.03 86 GLU A N 1
ATOM 686 C CA . GLU A 1 86 ? 20.400 14.319 4.511 1.00 49.03 86 GLU A CA 1
ATOM 687 C C . GLU A 1 86 ? 19.188 13.848 5.340 1.00 49.03 86 GLU A C 1
ATOM 689 O O . GLU A 1 86 ? 18.256 14.633 5.501 1.00 49.03 86 GLU A O 1
ATOM 694 N N . ASP A 1 87 ? 19.172 12.674 5.978 1.00 48.44 87 ASP A N 1
ATOM 695 C CA . ASP A 1 87 ? 17.981 12.241 6.739 1.00 48.44 87 ASP A CA 1
ATOM 696 C C . ASP A 1 87 ? 18.152 12.284 8.262 1.00 48.44 87 ASP A C 1
ATOM 698 O O . ASP A 1 87 ? 18.001 11.288 8.963 1.00 48.44 87 ASP A O 1
ATOM 702 N N . PHE A 1 88 ? 18.377 13.492 8.788 1.00 47.72 88 PHE A N 1
ATOM 703 C CA . PHE A 1 88 ? 17.979 13.842 10.162 1.00 47.72 88 PHE A CA 1
ATOM 704 C C . PHE A 1 88 ? 16.560 14.415 10.226 1.00 47.72 88 PHE A C 1
ATOM 706 O O . PHE A 1 88 ? 16.172 14.957 11.258 1.00 47.72 88 PHE A O 1
ATOM 713 N N . LYS A 1 89 ? 15.753 14.322 9.157 1.00 48.00 89 LYS A N 1
ATOM 714 C CA . LYS A 1 89 ? 14.311 14.505 9.332 1.00 48.00 89 LYS A CA 1
ATOM 715 C C . LYS A 1 89 ? 13.825 13.302 10.136 1.00 48.00 89 LYS A C 1
ATOM 717 O O . LYS A 1 89 ? 13.929 12.177 9.630 1.00 48.00 89 LYS A O 1
ATOM 722 N N . PRO A 1 90 ? 13.344 13.504 11.377 1.00 51.72 90 PRO A N 1
ATOM 723 C CA . PRO A 1 90 ? 12.736 12.423 12.125 1.00 51.72 90 PRO A CA 1
ATOM 724 C C . PRO A 1 90 ? 11.673 11.789 11.234 1.00 51.72 90 PRO A C 1
ATOM 726 O O . PRO A 1 90 ? 11.040 12.479 10.422 1.00 51.72 90 PRO A O 1
ATOM 729 N N . ALA A 1 91 ? 11.475 10.478 11.367 1.00 56.91 91 ALA A N 1
ATOM 730 C CA . ALA A 1 91 ? 10.241 9.903 10.856 1.00 56.91 91 ALA A CA 1
ATOM 731 C C . ALA A 1 91 ? 9.086 10.773 11.382 1.00 56.91 91 ALA A C 1
ATOM 733 O O . ALA A 1 91 ? 9.185 11.295 12.497 1.00 56.91 91 ALA A O 1
ATOM 734 N N . ALA A 1 92 ? 8.017 10.960 10.600 1.00 63.34 92 ALA A N 1
ATOM 735 C CA . ALA A 1 92 ? 6.789 11.486 11.194 1.00 63.34 92 ALA A CA 1
ATOM 736 C C . ALA A 1 92 ? 6.541 10.691 12.488 1.00 63.34 92 ALA A C 1
ATOM 738 O O . ALA A 1 92 ? 6.756 9.481 12.465 1.00 63.34 92 ALA A O 1
ATOM 739 N N . GLU A 1 93 ? 6.173 11.338 13.599 1.00 67.25 93 GLU A N 1
ATOM 740 C CA . GLU A 1 93 ? 6.163 10.700 14.935 1.00 67.25 93 GLU A CA 1
ATOM 741 C C . GLU A 1 93 ? 5.379 9.377 14.978 1.00 67.25 93 GLU A C 1
ATOM 743 O O . GLU A 1 93 ? 5.600 8.540 15.843 1.00 67.25 93 GLU A O 1
ATOM 748 N N . CYS A 1 94 ? 4.483 9.174 14.012 1.00 85.81 94 CYS A N 1
ATOM 749 C CA . CYS A 1 94 ? 3.648 7.995 13.864 1.00 85.81 94 CYS A CA 1
ATOM 750 C C . CYS A 1 94 ? 4.051 7.087 12.688 1.00 85.81 94 CYS A C 1
ATOM 752 O O . CYS A 1 94 ? 3.216 6.318 12.241 1.00 85.81 94 CYS A O 1
ATOM 754 N N . TRP A 1 95 ? 5.256 7.182 12.118 1.00 90.00 95 TRP A N 1
ATOM 755 C CA . TRP A 1 95 ? 5.707 6.234 11.092 1.00 90.00 95 TRP A CA 1
ATOM 756 C C . TRP A 1 95 ? 6.057 4.891 11.731 1.00 90.00 95 TRP A C 1
ATOM 758 O O . TRP A 1 95 ? 6.802 4.851 12.710 1.00 90.00 95 TRP A O 1
ATOM 768 N N . ILE A 1 96 ? 5.571 3.800 11.144 1.00 89.44 96 ILE A N 1
ATOM 769 C CA . ILE A 1 96 ? 5.897 2.436 11.572 1.00 89.44 96 ILE A CA 1
ATOM 770 C C . ILE A 1 96 ? 6.520 1.649 10.412 1.00 89.44 96 ILE A C 1
ATOM 772 O O . ILE A 1 96 ? 6.084 1.816 9.267 1.00 89.44 96 ILE A O 1
ATOM 776 N N . PRO A 1 97 ? 7.522 0.790 10.667 1.00 89.62 97 PRO A N 1
ATOM 777 C CA . PRO A 1 97 ? 8.042 -0.102 9.640 1.00 89.62 97 PRO A CA 1
ATOM 778 C C . PRO A 1 97 ? 6.972 -1.117 9.231 1.00 89.62 97 PRO A C 1
ATOM 780 O O . PRO A 1 97 ? 6.082 -1.460 10.016 1.00 89.62 97 PRO A O 1
ATOM 783 N N . ALA A 1 98 ? 7.056 -1.613 7.998 1.00 88.81 98 ALA A N 1
ATOM 784 C CA . ALA A 1 98 ? 6.222 -2.732 7.592 1.00 88.81 98 ALA A CA 1
ATOM 785 C C . ALA A 1 98 ? 6.535 -3.990 8.416 1.00 88.81 98 ALA A C 1
ATOM 787 O O . ALA A 1 98 ? 7.608 -4.120 9.014 1.00 88.81 98 ALA A O 1
ATOM 788 N N . LYS A 1 99 ? 5.573 -4.917 8.483 1.00 81.31 99 LYS A N 1
ATOM 789 C CA . LYS A 1 99 ? 5.793 -6.168 9.214 1.00 81.31 99 LYS A CA 1
ATOM 790 C C . LYS A 1 99 ? 6.896 -6.963 8.524 1.00 81.31 99 LYS A C 1
ATOM 792 O O . LYS A 1 99 ? 6.941 -7.004 7.301 1.00 81.31 99 LYS A O 1
ATOM 797 N N . GLU A 1 100 ? 7.741 -7.598 9.333 1.00 80.38 100 GLU A N 1
ATOM 798 C CA . GLU A 1 100 ? 8.819 -8.494 8.882 1.00 80.38 100 GLU A CA 1
ATOM 799 C C . GLU A 1 100 ? 10.001 -7.799 8.187 1.00 80.38 100 GLU A C 1
ATOM 801 O O . GLU A 1 100 ? 10.833 -8.464 7.577 1.00 80.38 100 GLU A O 1
ATOM 806 N N . ILE A 1 101 ? 10.134 -6.478 8.344 1.00 84.31 101 ILE A N 1
ATOM 807 C CA . ILE A 1 101 ? 11.395 -5.791 8.051 1.00 84.31 101 ILE A CA 1
ATOM 808 C C . ILE A 1 101 ? 12.483 -6.304 8.997 1.00 84.31 101 ILE A C 1
ATOM 810 O O . ILE A 1 101 ? 12.277 -6.359 10.214 1.00 84.31 101 ILE A O 1
ATOM 814 N N . GLU A 1 102 ? 13.635 -6.668 8.428 1.00 84.75 102 GLU A N 1
ATOM 815 C CA . GLU A 1 102 ? 14.813 -7.071 9.192 1.00 84.75 102 GLU A CA 1
ATOM 816 C C . GLU A 1 102 ? 15.199 -5.978 10.188 1.00 84.75 102 GLU A C 1
ATOM 818 O O . GLU A 1 102 ? 15.150 -4.786 9.880 1.00 84.75 102 GLU A O 1
ATOM 823 N N . GLN A 1 103 ? 15.568 -6.381 11.403 1.00 85.75 103 GLN A N 1
ATOM 824 C CA . GLN A 1 103 ? 15.947 -5.439 12.448 1.00 85.75 103 GLN A CA 1
ATOM 825 C C . GLN A 1 103 ? 17.364 -5.690 12.939 1.00 85.75 103 GLN A C 1
ATOM 827 O O . GLN A 1 103 ? 17.721 -6.816 13.288 1.00 85.75 103 GLN A O 1
ATOM 832 N N . MET A 1 104 ? 18.134 -4.614 13.071 1.00 83.94 104 MET A N 1
ATOM 833 C CA . MET A 1 104 ? 19.430 -4.610 13.738 1.00 83.94 104 MET A CA 1
ATOM 834 C C . MET A 1 104 ? 19.346 -3.712 14.970 1.00 83.94 104 MET A C 1
ATOM 836 O O . MET A 1 104 ? 19.024 -2.527 14.884 1.00 83.94 104 MET A O 1
ATOM 840 N N . ASN A 1 105 ? 19.613 -4.275 16.151 1.00 85.12 105 ASN A N 1
ATOM 841 C CA . ASN A 1 105 ? 19.539 -3.554 17.430 1.00 85.12 105 ASN A CA 1
ATOM 842 C C . ASN A 1 105 ? 18.191 -2.830 17.662 1.00 85.12 105 ASN A C 1
ATOM 844 O O . ASN A 1 105 ? 18.160 -1.752 18.252 1.00 85.12 105 ASN A O 1
ATOM 848 N N . GLY A 1 106 ? 17.085 -3.407 17.178 1.00 81.31 106 GLY A N 1
ATOM 849 C CA . GLY A 1 106 ? 15.738 -2.834 17.299 1.00 81.31 106 GLY A CA 1
ATOM 850 C C . GLY A 1 106 ? 15.406 -1.724 16.295 1.00 81.31 106 GLY A C 1
ATOM 851 O O . GLY A 1 106 ? 14.334 -1.131 16.389 1.00 81.31 106 GLY A O 1
ATOM 852 N N . ASN A 1 107 ? 16.297 -1.432 15.342 1.00 83.94 107 ASN A N 1
ATOM 853 C CA . ASN A 1 107 ? 16.032 -0.501 14.249 1.00 83.94 107 ASN A CA 1
ATOM 854 C C . ASN A 1 107 ? 15.753 -1.269 12.952 1.00 83.94 107 ASN A C 1
ATOM 856 O O . ASN A 1 107 ? 16.441 -2.257 12.691 1.00 83.94 107 ASN A O 1
ATOM 860 N N . PRO A 1 108 ? 14.778 -0.830 12.136 1.00 87.69 108 PRO A N 1
ATOM 861 C CA . PRO A 1 108 ? 14.521 -1.441 10.841 1.00 87.69 108 PRO A CA 1
ATOM 862 C C . PRO A 1 108 ? 15.681 -1.163 9.880 1.00 87.69 108 PRO A C 1
ATOM 864 O O . PRO A 1 108 ? 16.070 -0.008 9.685 1.00 87.69 108 PRO A O 1
ATOM 867 N N . GLU A 1 109 ? 16.205 -2.221 9.273 1.00 86.69 109 GLU A N 1
ATOM 868 C CA . GLU A 1 109 ? 17.291 -2.141 8.304 1.00 86.69 109 GLU A CA 1
ATOM 869 C C . GLU A 1 109 ? 16.754 -1.843 6.895 1.00 86.69 109 GLU A C 1
ATOM 871 O O . GLU A 1 109 ? 15.682 -2.329 6.515 1.00 86.69 109 GLU A O 1
ATOM 876 N N . PRO A 1 110 ? 17.469 -1.029 6.098 1.00 88.00 110 PRO A N 1
ATOM 877 C CA . PRO A 1 110 ? 17.160 -0.863 4.686 1.00 88.00 110 PRO A CA 1
ATOM 878 C C . PRO A 1 110 ? 17.314 -2.174 3.915 1.00 88.00 110 PRO A C 1
ATOM 880 O O . PRO A 1 110 ? 18.257 -2.929 4.138 1.00 88.00 110 PRO A O 1
ATOM 883 N N . ASP A 1 111 ? 16.434 -2.389 2.941 1.00 83.50 111 ASP A N 1
ATOM 884 C CA . ASP A 1 111 ? 16.595 -3.439 1.943 1.00 83.50 111 ASP A CA 1
ATOM 885 C C . ASP A 1 111 ? 17.847 -3.210 1.072 1.00 83.50 111 ASP A C 1
ATOM 887 O O . ASP A 1 111 ? 18.506 -2.168 1.119 1.00 83.50 111 ASP A O 1
ATOM 891 N N . GLU A 1 112 ? 18.162 -4.181 0.218 1.00 80.44 112 GLU A N 1
ATOM 892 C CA . GLU A 1 112 ? 19.273 -4.127 -0.746 1.00 80.44 112 GLU A CA 1
ATOM 893 C C . GLU A 1 112 ? 19.253 -2.887 -1.667 1.00 80.44 112 GLU A C 1
ATOM 895 O O . GLU A 1 112 ? 20.286 -2.467 -2.192 1.00 80.44 112 GLU A O 1
ATOM 900 N N . ASN A 1 113 ? 18.084 -2.261 -1.847 1.00 78.00 113 ASN A N 1
ATOM 901 C CA . ASN A 1 113 ? 17.891 -1.047 -2.638 1.00 78.00 113 ASN A CA 1
ATOM 902 C C . ASN A 1 113 ? 17.981 0.236 -1.784 1.00 78.00 113 ASN A C 1
ATOM 904 O O . ASN A 1 113 ? 17.782 1.348 -2.299 1.00 78.00 113 ASN A O 1
ATOM 908 N N . GLY A 1 114 ? 18.273 0.094 -0.491 1.00 82.62 114 GLY A N 1
ATOM 909 C CA . GLY A 1 114 ? 18.366 1.153 0.503 1.00 82.62 114 GLY A CA 1
ATOM 910 C C . GLY A 1 114 ? 17.014 1.670 0.994 1.00 82.62 114 GLY A C 1
ATOM 911 O O . GLY A 1 114 ? 16.980 2.765 1.551 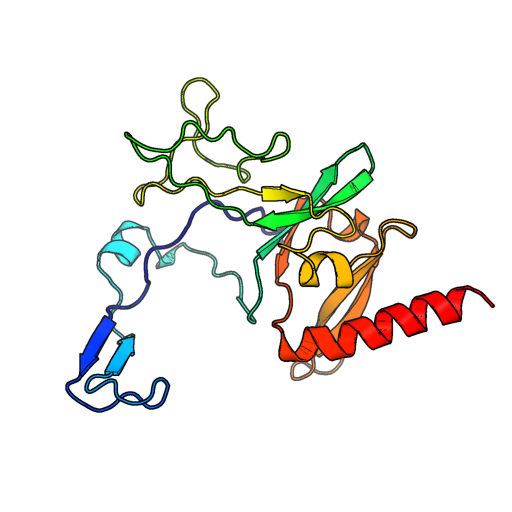1.00 82.62 114 GLY A O 1
ATOM 912 N N . HIS A 1 115 ? 15.908 0.960 0.765 1.00 85.94 115 HIS A N 1
ATOM 913 C CA . HIS A 1 115 ? 14.579 1.384 1.210 1.00 85.94 115 HIS A CA 1
ATOM 914 C C . HIS A 1 115 ? 14.153 0.662 2.484 1.00 85.94 115 HIS A C 1
ATOM 916 O O . HIS A 1 115 ? 14.384 -0.526 2.650 1.00 85.94 115 HIS A O 1
ATOM 922 N N . ILE A 1 116 ? 13.441 1.372 3.349 1.00 89.62 116 ILE A N 1
ATOM 923 C CA . ILE A 1 116 ? 12.720 0.808 4.483 1.00 89.62 116 ILE A CA 1
ATOM 924 C C . ILE A 1 116 ? 11.226 1.026 4.215 1.00 89.62 116 ILE A C 1
ATOM 926 O O . ILE A 1 116 ? 10.737 2.152 4.383 1.00 89.62 116 ILE A O 1
ATOM 930 N N . PRO A 1 117 ? 10.497 -0.004 3.751 1.00 88.44 117 PRO A N 1
ATOM 931 C CA . PRO A 1 117 ? 9.046 0.038 3.654 1.00 88.44 117 PRO A CA 1
ATOM 932 C C . PRO A 1 117 ? 8.393 0.359 4.998 1.00 88.44 117 PRO A C 1
ATOM 934 O O . PRO A 1 117 ? 8.799 -0.139 6.050 1.00 88.44 117 PRO A O 1
ATOM 937 N N . GLY A 1 118 ? 7.351 1.181 4.964 1.00 89.81 118 GLY A N 1
ATOM 938 C CA . GLY A 1 118 ? 6.617 1.538 6.167 1.00 89.81 118 GLY A CA 1
ATOM 939 C C . GLY A 1 118 ? 5.337 2.296 5.887 1.00 89.81 118 GLY A C 1
ATOM 940 O O . GLY A 1 118 ? 4.918 2.456 4.738 1.00 89.81 118 GLY A O 1
ATOM 941 N N . TRP A 1 119 ? 4.716 2.754 6.964 1.00 90.19 119 TRP A N 1
ATOM 942 C CA . TRP A 1 119 ? 3.346 3.241 6.977 1.00 90.19 119 TRP A CA 1
ATOM 943 C C . TRP A 1 119 ? 3.235 4.507 7.819 1.00 90.19 119 TRP A C 1
ATOM 945 O O . TRP A 1 119 ? 3.932 4.651 8.821 1.00 90.19 119 TRP A O 1
ATOM 955 N N . VAL A 1 120 ? 2.329 5.408 7.446 1.00 90.81 120 VAL A N 1
ATOM 956 C CA . VAL A 1 120 ? 1.910 6.546 8.284 1.00 90.81 120 VAL A CA 1
ATOM 957 C C . VAL A 1 120 ? 0.390 6.627 8.355 1.00 90.81 120 VAL A C 1
ATOM 959 O O . VAL A 1 120 ? -0.263 6.339 7.349 1.00 90.81 120 VAL A O 1
ATOM 962 N N . PRO A 1 121 ? -0.192 7.048 9.490 1.00 91.19 121 PRO A N 1
ATOM 963 C CA . PRO A 1 121 ? -1.637 7.132 9.618 1.00 91.19 121 PRO A CA 1
ATOM 964 C C . PRO A 1 121 ? -2.194 8.211 8.684 1.00 91.19 121 PRO A C 1
ATOM 966 O O . PRO A 1 121 ? -1.629 9.300 8.524 1.00 91.19 121 PRO A O 1
ATOM 969 N N . VAL A 1 122 ? -3.327 7.907 8.060 1.00 89.06 122 VAL A N 1
ATOM 970 C CA . VAL A 1 122 ? -4.082 8.833 7.216 1.00 89.06 122 VAL A CA 1
ATOM 971 C C . VAL A 1 122 ? -5.032 9.616 8.110 1.00 89.06 122 VAL A C 1
ATOM 973 O O . VAL A 1 122 ? -6.159 9.201 8.374 1.00 89.06 122 VAL A O 1
ATOM 976 N N . GLU A 1 123 ? -4.571 10.764 8.597 1.00 85.69 123 GLU A N 1
ATOM 977 C CA . GLU A 1 123 ? -5.415 11.662 9.383 1.00 85.69 123 GLU A CA 1
ATOM 978 C C . GLU A 1 123 ? -6.435 12.413 8.514 1.00 85.69 123 GLU A C 1
ATOM 980 O O . GLU A 1 123 ? -6.186 12.750 7.349 1.00 85.69 123 GLU A O 1
ATOM 985 N N . LYS A 1 124 ? -7.587 12.724 9.118 1.00 75.81 124 LYS A N 1
ATOM 986 C CA . LYS A 1 124 ? -8.629 13.555 8.508 1.00 75.81 124 LYS A CA 1
ATOM 987 C C . LYS A 1 124 ? -8.024 14.903 8.097 1.00 75.81 124 LYS A C 1
ATOM 989 O O . LYS A 1 124 ? -7.362 15.559 8.897 1.00 75.81 124 LYS A O 1
ATOM 994 N N . ASN A 1 125 ? -8.272 15.328 6.858 1.00 73.31 125 ASN A N 1
ATOM 995 C CA . ASN A 1 125 ? -7.759 16.571 6.255 1.00 73.31 125 ASN A CA 1
ATOM 996 C C . ASN A 1 125 ? -6.263 16.583 5.883 1.00 73.31 125 ASN A C 1
ATOM 998 O O . ASN A 1 125 ? -5.721 17.647 5.563 1.00 73.31 125 ASN A O 1
ATOM 1002 N N . ASN A 1 126 ? -5.577 15.437 5.872 1.00 73.44 126 ASN A N 1
ATOM 1003 C CA . ASN A 1 126 ? -4.206 15.390 5.376 1.00 73.44 126 ASN A CA 1
ATOM 1004 C C . ASN A 1 126 ? -4.172 15.599 3.851 1.00 73.44 126 ASN A C 1
ATOM 1006 O O . ASN A 1 126 ? -4.455 14.685 3.081 1.00 73.44 126 ASN A O 1
ATOM 1010 N N . LYS A 1 127 ? -3.764 16.794 3.399 1.00 76.75 127 LYS A N 1
ATOM 1011 C CA . LYS A 1 127 ? -3.684 17.138 1.964 1.00 76.75 127 LYS A CA 1
ATOM 1012 C C . LYS A 1 127 ? -2.778 16.205 1.156 1.00 76.75 127 LYS A C 1
ATOM 1014 O O . LYS A 1 127 ? -2.990 16.055 -0.040 1.00 76.75 127 LYS A O 1
ATOM 1019 N N . ARG A 1 128 ? -1.777 15.582 1.787 1.00 78.88 128 ARG A N 1
ATOM 1020 C CA . ARG A 1 128 ? -0.881 14.622 1.124 1.00 78.88 128 ARG A CA 1
ATOM 1021 C C . ARG A 1 128 ? -1.588 13.303 0.804 1.00 78.88 128 ARG A C 1
ATOM 1023 O O . ARG A 1 128 ? -1.235 12.654 -0.174 1.00 78.88 128 ARG A O 1
ATOM 1030 N N . TYR A 1 129 ? -2.574 12.930 1.616 1.00 79.44 129 TYR A N 1
ATOM 1031 C CA . TYR A 1 129 ? -3.318 11.675 1.517 1.00 79.44 129 TYR A CA 1
ATOM 1032 C C . TYR A 1 129 ? -4.822 11.927 1.358 1.00 79.44 129 TYR A C 1
ATOM 1034 O O . TYR A 1 129 ? -5.628 11.128 1.824 1.00 79.44 129 TYR A O 1
ATOM 1042 N N . CYS A 1 130 ? -5.212 13.025 0.702 1.00 76.38 130 CYS A N 1
ATOM 1043 C CA . CYS A 1 130 ? -6.615 13.435 0.599 1.00 76.38 130 CYS A CA 1
ATOM 1044 C C . CYS A 1 130 ? -7.501 12.331 0.000 1.00 76.38 130 CYS A C 1
ATOM 1046 O O . CYS A 1 130 ? -8.540 12.017 0.571 1.00 76.38 130 CYS A O 1
ATOM 1048 N N . TRP A 1 131 ? -7.018 11.654 -1.043 1.00 76.75 131 TRP A N 1
ATOM 1049 C CA . TRP A 1 131 ? -7.684 10.506 -1.670 1.00 76.75 131 TRP A CA 1
ATOM 1050 C C . TRP A 1 131 ? -7.840 9.293 -0.749 1.00 76.75 131 TRP A C 1
ATOM 1052 O O . TRP A 1 131 ? -8.788 8.532 -0.869 1.00 76.75 131 TRP A O 1
ATOM 1062 N N . HIS A 1 132 ? -6.902 9.094 0.179 1.00 80.44 132 HIS A N 1
ATOM 1063 C CA . HIS A 1 132 ? -7.006 8.006 1.153 1.00 80.44 132 HIS A CA 1
ATOM 1064 C C . HIS A 1 132 ? -8.034 8.376 2.218 1.00 80.44 132 HIS A C 1
ATOM 1066 O O . HIS A 1 132 ? -8.871 7.567 2.597 1.00 80.44 132 HIS A O 1
ATOM 1072 N N . SER A 1 133 ? -7.987 9.626 2.687 1.00 81.75 133 SER A N 1
ATOM 1073 C CA . SER A 1 133 ? -8.928 10.117 3.689 1.00 81.75 133 SER A CA 1
ATOM 1074 C C . SER A 1 133 ? -10.360 10.199 3.167 1.00 81.75 133 SER A C 1
ATOM 1076 O O . SER A 1 133 ? -11.282 10.215 3.973 1.00 81.75 133 SER A O 1
ATOM 1078 N N . SER A 1 134 ? -10.559 10.253 1.846 1.00 79.88 134 SER A N 1
ATOM 1079 C CA . SER A 1 134 ? -11.884 10.387 1.255 1.00 79.88 134 SER A CA 1
ATOM 1080 C C . SER A 1 134 ? -12.635 9.072 1.087 1.00 79.88 134 SER A C 1
ATOM 1082 O O . SER A 1 134 ? -13.838 9.126 0.877 1.00 79.88 134 SER A O 1
ATOM 1084 N N . VAL A 1 135 ? -11.977 7.916 1.247 1.00 79.50 135 VAL A N 1
ATOM 1085 C CA . VAL A 1 135 ? -12.617 6.586 1.186 1.00 79.50 135 VAL A CA 1
ATOM 1086 C C . VAL A 1 135 ? -12.899 5.970 2.558 1.00 79.50 135 VAL A C 1
ATOM 1088 O O . VAL A 1 135 ? -13.435 4.867 2.641 1.00 79.50 135 VAL A O 1
ATOM 1091 N N . VAL A 1 136 ? -12.533 6.656 3.641 1.00 84.00 136 VAL A N 1
ATOM 1092 C CA . VAL A 1 136 ? -12.702 6.176 5.014 1.00 84.00 136 VAL A CA 1
ATOM 1093 C C . VAL A 1 136 ? -13.521 7.165 5.828 1.00 84.00 136 VAL A C 1
ATOM 1095 O O . VAL A 1 136 ? -13.298 8.375 5.791 1.00 84.00 136 VAL A O 1
ATOM 1098 N N . ASN A 1 137 ? -14.464 6.643 6.601 1.00 85.69 137 ASN A N 1
ATOM 1099 C CA . ASN A 1 137 ? -15.185 7.401 7.602 1.00 85.69 137 ASN A CA 1
ATOM 1100 C C . ASN A 1 137 ? -14.860 6.840 8.989 1.00 85.69 137 ASN A C 1
ATOM 1102 O O . ASN A 1 137 ? -15.389 5.808 9.392 1.00 85.69 137 ASN A O 1
ATOM 1106 N N . TYR A 1 138 ? -13.996 7.546 9.720 1.00 88.50 138 TYR A N 1
ATOM 1107 C CA . TYR A 1 138 ? -13.586 7.158 11.071 1.00 88.50 138 TYR A CA 1
ATOM 1108 C C . TYR A 1 138 ? -14.677 7.339 12.133 1.00 88.50 138 TYR A C 1
ATOM 1110 O O . TYR A 1 138 ? -14.581 6.726 13.184 1.00 88.50 138 TYR A O 1
ATOM 1118 N N . GLU A 1 139 ? -15.708 8.154 11.886 1.00 88.94 139 GLU A N 1
ATOM 1119 C CA . GLU A 1 139 ? -16.823 8.315 12.834 1.00 88.94 139 GLU A CA 1
ATOM 1120 C C . GLU A 1 139 ? -17.680 7.048 12.907 1.00 88.94 139 GLU A C 1
ATOM 1122 O O . GLU A 1 139 ? -18.120 6.658 13.983 1.00 88.94 139 GLU A O 1
ATOM 1127 N N . PHE A 1 140 ? -17.867 6.383 11.766 1.00 87.50 140 PHE A N 1
ATOM 1128 C CA . PHE A 1 140 ? -18.626 5.137 11.669 1.00 87.50 140 PHE A CA 1
ATOM 1129 C C . PHE A 1 140 ? -17.735 3.892 11.513 1.00 87.50 140 PHE A C 1
ATOM 1131 O O . PHE A 1 140 ? -18.251 2.797 11.314 1.00 87.50 140 PHE A O 1
ATOM 1138 N N . GLU A 1 141 ? -16.410 4.058 11.567 1.00 90.00 141 GLU A N 1
ATOM 1139 C CA . GLU A 1 141 ? -15.408 3.004 11.361 1.00 90.00 141 GLU A CA 1
ATOM 1140 C C . GLU A 1 141 ? -15.616 2.178 10.075 1.00 90.00 141 GLU A C 1
ATOM 1142 O O . GLU A 1 141 ? -15.470 0.956 10.069 1.00 90.00 141 GLU A O 1
ATOM 1147 N N . ILE A 1 142 ? -15.941 2.841 8.961 1.00 85.69 142 ILE A N 1
ATOM 1148 C CA . ILE A 1 142 ? -16.225 2.196 7.668 1.00 85.69 142 ILE A CA 1
ATOM 1149 C C . ILE A 1 142 ? -15.225 2.665 6.612 1.00 85.69 142 ILE A C 1
ATOM 1151 O O . ILE A 1 1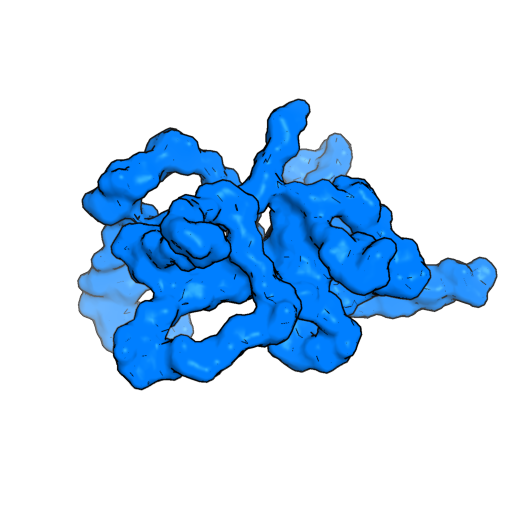42 ? -14.879 3.847 6.555 1.00 85.69 142 ILE A O 1
ATOM 1155 N N . ALA A 1 143 ? -14.811 1.763 5.729 1.00 85.38 143 ALA A N 1
ATOM 1156 C CA . ALA A 1 143 ? -14.090 2.083 4.503 1.00 85.38 143 ALA A CA 1
ATOM 1157 C C . ALA A 1 143 ? -14.902 1.661 3.276 1.00 85.38 143 ALA A C 1
ATOM 1159 O O . ALA A 1 143 ? -15.617 0.659 3.307 1.00 85.38 143 ALA A O 1
ATOM 1160 N N . LEU A 1 144 ? -14.763 2.401 2.180 1.00 78.56 144 LEU A N 1
ATOM 1161 C CA . LEU A 1 144 ? -15.141 1.908 0.864 1.00 78.56 144 LEU A CA 1
ATOM 1162 C C . LEU A 1 144 ? -13.988 1.121 0.258 1.00 78.56 144 LEU A C 1
ATOM 1164 O O . LEU A 1 144 ? -12.852 1.594 0.209 1.00 78.56 144 LEU A O 1
ATOM 1168 N N . VAL A 1 145 ? -14.302 -0.066 -0.241 1.00 77.50 145 VAL A N 1
ATOM 1169 C CA . VAL A 1 145 ? -13.357 -0.939 -0.933 1.00 77.50 145 VAL A CA 1
ATOM 1170 C C . VAL A 1 145 ? -13.950 -1.402 -2.253 1.00 77.50 145 VAL A C 1
ATOM 1172 O O . VAL A 1 145 ? -15.166 -1.512 -2.395 1.00 77.50 145 VAL A O 1
ATOM 1175 N N . LEU A 1 146 ? -13.078 -1.697 -3.211 1.00 75.69 146 LEU A N 1
ATOM 1176 C CA . LEU A 1 146 ? -13.460 -2.397 -4.427 1.00 75.69 146 LEU A CA 1
ATOM 1177 C C . LEU A 1 146 ? -13.414 -3.900 -4.181 1.00 75.69 146 LEU A C 1
ATOM 1179 O O . LEU A 1 146 ? -12.439 -4.404 -3.618 1.00 75.69 146 LEU A O 1
ATOM 1183 N N . LYS A 1 147 ? -14.434 -4.620 -4.627 1.00 74.69 147 LYS A N 1
ATOM 1184 C CA . LYS A 1 147 ? -14.480 -6.082 -4.582 1.00 74.69 147 LYS A CA 1
ATOM 1185 C C . LYS A 1 147 ? -14.955 -6.627 -5.919 1.00 74.69 147 LYS A C 1
ATOM 1187 O O . LYS A 1 147 ? -15.636 -5.932 -6.662 1.00 74.69 147 LYS A O 1
ATOM 1192 N N . HIS A 1 148 ? -14.612 -7.877 -6.219 1.00 76.19 148 HIS A N 1
ATOM 1193 C CA . HIS A 1 148 ? -15.253 -8.589 -7.323 1.00 76.19 148 HIS A CA 1
ATOM 1194 C C . HIS A 1 148 ? -16.747 -8.728 -7.055 1.00 76.19 148 HIS A C 1
ATOM 1196 O O . HIS A 1 148 ? -17.138 -9.081 -5.938 1.00 76.19 148 HIS A O 1
ATOM 1202 N N . HIS A 1 149 ? -17.555 -8.484 -8.084 1.00 78.44 149 HIS A N 1
ATOM 1203 C CA . HIS A 1 149 ? -18.980 -8.763 -8.015 1.00 78.44 149 HIS A CA 1
ATOM 1204 C C . HIS A 1 149 ? -19.175 -10.277 -7.816 1.00 78.44 149 HIS A C 1
ATOM 1206 O O . HIS A 1 149 ? -18.554 -11.069 -8.533 1.00 78.44 149 HIS A O 1
ATOM 1212 N N . PRO A 1 150 ? -20.009 -10.716 -6.857 1.00 81.31 150 PRO A N 1
ATOM 1213 C CA . PRO A 1 150 ? -20.123 -12.132 -6.501 1.00 81.31 150 PRO A CA 1
ATOM 1214 C C . PRO A 1 150 ? -20.599 -13.010 -7.666 1.00 81.31 150 PRO A C 1
ATOM 1216 O O . PRO A 1 150 ? -20.187 -14.164 -7.771 1.00 81.31 150 PRO A O 1
ATOM 1219 N N . ASP A 1 151 ? -21.424 -12.447 -8.550 1.00 88.62 151 ASP A N 1
ATOM 1220 C CA . ASP A 1 151 ? -22.055 -13.185 -9.647 1.00 88.62 151 ASP A CA 1
ATOM 1221 C C . ASP A 1 151 ? -21.380 -12.976 -11.014 1.00 88.62 151 ASP A C 1
ATOM 1223 O O . ASP A 1 151 ? -21.720 -13.667 -11.972 1.00 88.62 151 ASP A O 1
ATOM 1227 N N . ASP A 1 152 ? -20.435 -12.033 -11.130 1.00 82.81 152 ASP A N 1
ATOM 1228 C CA . ASP A 1 152 ? -19.767 -11.725 -12.401 1.00 82.81 152 ASP A CA 1
ATOM 1229 C C . ASP A 1 152 ? -18.288 -11.389 -12.178 1.00 82.81 152 ASP A C 1
ATOM 1231 O O . ASP A 1 152 ? -17.924 -10.310 -11.712 1.00 82.81 152 ASP A O 1
ATOM 1235 N N . SER A 1 153 ? -17.413 -12.319 -12.566 1.00 74.50 153 SER A N 1
ATOM 1236 C CA . SER A 1 153 ? -15.961 -12.179 -12.428 1.00 74.50 153 SER A CA 1
ATOM 1237 C C . SER A 1 153 ? -15.355 -11.042 -13.258 1.00 74.50 153 SER A C 1
ATOM 1239 O O . SER A 1 153 ? -14.217 -10.654 -13.001 1.00 74.50 153 SER A O 1
ATOM 1241 N N . GLY A 1 154 ? -16.075 -10.532 -14.262 1.00 75.69 154 GLY A N 1
ATOM 1242 C CA . GLY A 1 154 ? -15.658 -9.388 -15.073 1.00 75.69 154 GLY A CA 1
ATOM 1243 C C . GLY A 1 154 ? -16.024 -8.033 -14.465 1.00 75.69 154 GLY A C 1
ATOM 1244 O O . GLY A 1 154 ? -15.609 -7.007 -15.006 1.00 75.69 154 GLY A O 1
ATOM 1245 N N . LEU A 1 155 ? -16.785 -8.013 -13.366 1.00 70.56 155 LEU A N 1
ATOM 1246 C CA . LEU A 1 155 ? -17.265 -6.794 -12.726 1.00 70.56 155 LEU A CA 1
ATOM 1247 C C . LEU A 1 155 ? -16.645 -6.583 -11.345 1.00 70.56 155 LEU A C 1
ATOM 1249 O O . LEU A 1 155 ? -16.324 -7.511 -10.600 1.00 70.56 155 LEU A O 1
ATOM 1253 N N . LEU A 1 156 ? -16.511 -5.306 -11.010 1.00 73.12 156 LEU A N 1
ATOM 1254 C CA . LEU A 1 156 ? -16.055 -4.826 -9.719 1.00 73.12 156 LEU A CA 1
ATOM 1255 C C . LEU A 1 156 ? -17.153 -3.946 -9.122 1.00 73.12 156 LEU A C 1
ATOM 1257 O O . LEU A 1 156 ? -17.765 -3.146 -9.829 1.00 73.12 156 LEU A O 1
ATOM 1261 N N . GLU A 1 157 ? -17.394 -4.088 -7.827 1.00 72.81 157 GLU A N 1
ATOM 1262 C CA . GLU A 1 157 ? -18.363 -3.299 -7.076 1.00 72.81 157 GLU A CA 1
ATOM 1263 C C . GLU A 1 157 ? -17.696 -2.548 -5.927 1.00 72.81 157 GLU A C 1
ATOM 1265 O O . GLU A 1 157 ? -16.715 -3.000 -5.330 1.00 72.81 157 GLU A O 1
ATOM 1270 N N . ILE A 1 158 ? -18.248 -1.380 -5.616 1.00 76.50 158 ILE A N 1
ATOM 1271 C CA . ILE A 1 158 ? -17.850 -0.588 -4.459 1.00 76.50 158 ILE A CA 1
ATOM 1272 C C . ILE A 1 158 ? -18.694 -1.054 -3.277 1.00 76.50 158 ILE A C 1
ATOM 1274 O O . ILE A 1 158 ? -19.914 -0.893 -3.284 1.00 76.50 158 ILE A O 1
ATOM 1278 N N . SER A 1 159 ? -18.043 -1.581 -2.244 1.00 78.25 159 SER A N 1
ATOM 1279 C CA . SER A 1 159 ? -18.709 -2.041 -1.027 1.00 78.25 159 SER A CA 1
ATOM 1280 C C . SER A 1 159 ? -18.220 -1.246 0.182 1.00 78.25 159 SER A C 1
ATOM 1282 O O . SER A 1 159 ? -17.022 -1.017 0.353 1.00 78.25 159 SER A O 1
ATOM 1284 N N . ALA A 1 160 ? -19.146 -0.876 1.065 1.00 83.00 160 ALA A N 1
ATOM 1285 C CA . ALA A 1 160 ? -18.808 -0.380 2.392 1.00 83.00 160 ALA A CA 1
ATOM 1286 C C . ALA A 1 160 ? -18.483 -1.560 3.316 1.00 83.00 160 ALA A C 1
ATOM 1288 O O . ALA A 1 160 ? -19.250 -2.522 3.393 1.00 83.00 160 ALA A O 1
ATOM 1289 N N . VAL A 1 161 ? -17.345 -1.499 4.005 1.00 85.94 161 VAL A N 1
ATOM 1290 C CA . VAL A 1 161 ? -16.888 -2.540 4.933 1.00 85.94 161 VAL A CA 1
ATOM 1291 C C . VAL A 1 161 ? -16.425 -1.933 6.256 1.00 85.94 161 VAL A C 1
ATOM 1293 O O . VAL A 1 161 ? -15.786 -0.878 6.242 1.00 85.94 161 VAL A O 1
ATOM 1296 N N . PRO A 1 162 ? -16.694 -2.584 7.399 1.00 90.19 162 PRO A N 1
ATOM 1297 C CA . PRO A 1 162 ? -16.090 -2.204 8.670 1.00 90.19 162 PRO A CA 1
ATOM 1298 C C . PRO A 1 162 ? -14.558 -2.186 8.580 1.00 90.19 162 PRO A C 1
ATOM 1300 O O . PRO A 1 162 ? -13.947 -3.102 8.026 1.00 90.19 162 PRO A O 1
ATOM 1303 N N . LEU A 1 163 ? -13.911 -1.181 9.168 1.00 89.06 163 LEU A N 1
ATOM 1304 C CA . LEU A 1 163 ? -12.448 -1.128 9.268 1.00 89.06 163 LEU A CA 1
ATOM 1305 C C . LEU A 1 163 ? -11.890 -2.304 10.082 1.00 89.06 163 LEU A C 1
ATOM 1307 O O . LEU A 1 163 ? -10.782 -2.764 9.816 1.00 89.06 163 LEU A O 1
ATOM 1311 N N . SER A 1 164 ? -12.662 -2.821 11.039 1.00 91.31 164 SER A N 1
ATOM 1312 C CA . SER A 1 164 ? -12.318 -4.018 11.812 1.00 91.31 164 SER A CA 1
ATOM 1313 C C . SER A 1 164 ? -12.107 -5.255 10.932 1.00 91.31 164 SER A C 1
ATOM 1315 O O . SER A 1 164 ? -11.193 -6.038 11.193 1.00 91.31 164 SER A O 1
ATOM 1317 N N . ASP A 1 165 ? -12.875 -5.395 9.848 1.00 88.38 165 ASP A N 1
ATOM 1318 C CA . ASP A 1 165 ? -12.740 -6.502 8.893 1.00 88.38 165 ASP A CA 1
ATOM 1319 C C . ASP A 1 165 ? -11.446 -6.408 8.072 1.00 88.38 165 ASP A C 1
ATOM 1321 O O . ASP A 1 165 ? -10.987 -7.410 7.520 1.00 88.38 165 ASP A O 1
ATOM 1325 N N . LEU A 1 166 ? -10.847 -5.215 8.008 1.00 87.56 166 LEU A N 1
ATOM 1326 C CA . LEU A 1 166 ? -9.607 -4.919 7.291 1.00 87.56 166 LEU A CA 1
ATOM 1327 C C . LEU A 1 166 ? -8.376 -4.898 8.206 1.00 87.56 166 LEU A C 1
ATOM 1329 O O . LEU A 1 166 ? -7.263 -4.717 7.713 1.00 87.56 166 LEU A O 1
ATOM 1333 N N . LEU A 1 167 ? -8.538 -5.088 9.520 1.00 89.31 167 LEU A N 1
ATOM 1334 C CA . LEU A 1 167 ? -7.425 -5.022 10.464 1.00 89.31 167 LEU A CA 1
ATOM 1335 C C . LEU A 1 167 ? -6.281 -5.952 10.067 1.00 89.31 167 LEU A C 1
ATOM 1337 O O . LEU A 1 167 ? -6.459 -7.131 9.749 1.00 89.31 167 LEU A O 1
ATOM 1341 N N . GLU A 1 168 ? -5.086 -5.382 10.145 1.00 86.31 168 GLU A N 1
ATOM 1342 C CA . GLU A 1 168 ? -3.814 -5.995 9.820 1.00 86.31 168 GLU A CA 1
ATOM 1343 C C . GLU A 1 168 ? -3.685 -6.457 8.357 1.00 86.31 168 GLU A C 1
ATOM 1345 O O . GLU A 1 168 ? -2.856 -7.323 8.061 1.00 86.31 168 GLU A O 1
ATOM 1350 N N . GLN A 1 169 ? -4.458 -5.863 7.439 1.00 80.75 169 GLN A N 1
ATOM 1351 C CA . GLN A 1 169 ? -4.418 -6.156 6.003 1.00 80.75 169 GLN A CA 1
ATOM 1352 C C . GLN A 1 169 ? -3.891 -4.974 5.199 1.00 80.75 169 GLN A C 1
ATOM 1354 O O . GLN A 1 169 ? -4.148 -3.811 5.518 1.00 80.75 169 GLN A O 1
ATOM 1359 N N . THR A 1 170 ? -3.162 -5.286 4.127 1.00 79.62 170 THR A N 1
ATOM 1360 C CA . THR A 1 170 ? -2.849 -4.316 3.081 1.00 79.62 170 THR A CA 1
ATOM 1361 C C . THR A 1 170 ? -3.939 -4.296 2.032 1.00 79.62 170 THR A C 1
ATOM 1363 O O . THR A 1 170 ? -4.465 -5.338 1.650 1.00 79.62 170 THR A O 1
ATOM 1366 N N . LEU A 1 171 ? -4.242 -3.102 1.552 1.00 76.62 171 LEU A N 1
ATOM 1367 C CA . LEU A 1 171 ? -5.256 -2.847 0.544 1.00 76.62 171 LEU A CA 1
ATOM 1368 C C . LEU A 1 171 ? -4.705 -1.893 -0.507 1.00 76.62 171 LEU A C 1
ATOM 1370 O O . LEU A 1 171 ? -3.799 -1.095 -0.267 1.00 76.62 171 LEU A O 1
ATOM 1374 N N . GLU A 1 172 ? -5.287 -1.991 -1.684 1.00 71.00 172 GLU A N 1
ATOM 1375 C CA . GLU A 1 172 ? -5.014 -1.146 -2.829 1.00 71.00 172 GLU A CA 1
ATOM 1376 C C . GLU A 1 172 ? -6.134 -0.117 -2.919 1.00 71.00 172 GLU A C 1
ATOM 1378 O O . GLU A 1 172 ? -7.312 -0.475 -2.909 1.00 71.00 172 GLU A O 1
ATOM 1383 N N . LEU A 1 173 ? -5.785 1.167 -2.986 1.00 62.22 173 LEU A N 1
ATOM 1384 C CA . LEU A 1 173 ? -6.765 2.163 -3.397 1.00 62.22 173 LEU A CA 1
ATOM 1385 C C . LEU A 1 173 ? -6.910 2.113 -4.911 1.00 62.22 173 LEU A C 1
ATOM 1387 O O . LEU A 1 173 ? -5.933 1.908 -5.628 1.00 62.22 173 LEU A O 1
ATOM 1391 N N . ILE A 1 174 ? -8.124 2.330 -5.396 1.00 56.16 174 ILE A N 1
ATOM 1392 C CA . ILE A 1 174 ? -8.348 2.539 -6.821 1.00 56.16 174 ILE A CA 1
ATOM 1393 C C . ILE A 1 174 ? -7.856 3.939 -7.176 1.00 56.16 174 ILE A C 1
ATOM 1395 O O . ILE A 1 174 ? -8.064 4.892 -6.417 1.00 56.16 174 ILE A O 1
ATOM 1399 N N . GLY A 1 175 ? -7.191 4.055 -8.313 1.00 53.31 175 GLY A N 1
ATOM 1400 C CA . GLY A 1 175 ? -6.618 5.279 -8.829 1.00 53.31 175 GLY A CA 1
ATOM 1401 C C . GLY A 1 175 ? -7.651 6.354 -9.139 1.00 53.31 175 GLY A C 1
ATOM 1402 O O . GLY A 1 175 ? -8.871 6.167 -9.116 1.00 53.31 175 GLY A O 1
ATOM 1403 N N . THR A 1 176 ? -7.105 7.530 -9.435 1.00 52.41 176 THR A N 1
ATOM 1404 C CA . THR A 1 176 ? -7.771 8.837 -9.367 1.00 52.41 176 THR A CA 1
ATOM 1405 C C . THR A 1 176 ? -9.051 8.973 -10.189 1.00 52.41 176 THR A C 1
ATOM 1407 O O . THR A 1 176 ? -9.882 9.812 -9.855 1.00 52.41 176 THR A O 1
ATOM 1410 N N . ASN A 1 177 ? -9.234 8.171 -11.241 1.00 51.00 177 ASN A N 1
ATOM 1411 C CA . ASN A 1 177 ? -10.415 8.263 -12.103 1.00 51.00 177 ASN A CA 1
ATOM 1412 C C . ASN A 1 177 ? -11.680 7.689 -11.448 1.00 51.00 177 ASN A C 1
ATOM 1414 O O . ASN A 1 177 ? -12.759 8.221 -11.676 1.00 51.00 177 ASN A O 1
ATOM 1418 N N . ILE A 1 178 ? -11.558 6.659 -10.605 1.00 54.97 178 ILE A N 1
ATOM 1419 C CA . ILE A 1 178 ? -12.700 6.078 -9.873 1.00 54.97 178 ILE A CA 1
ATOM 1420 C C . ILE A 1 178 ? -12.885 6.793 -8.522 1.00 54.97 178 ILE A C 1
ATOM 1422 O O . ILE A 1 178 ? -14.005 6.941 -8.029 1.00 54.97 178 ILE A O 1
ATOM 1426 N N . SER A 1 179 ? -11.801 7.324 -7.940 1.00 52.50 179 SER A N 1
ATOM 1427 C CA . SER A 1 179 ? -11.824 8.031 -6.650 1.00 52.50 179 SER A CA 1
ATOM 1428 C C . SER A 1 179 ? -12.750 9.258 -6.632 1.00 52.50 179 SER A C 1
ATOM 1430 O O . SER A 1 179 ? -13.356 9.550 -5.603 1.00 52.50 179 SER A O 1
ATOM 1432 N N . GLN A 1 180 ? -12.897 9.970 -7.753 1.00 53.84 180 GLN A N 1
ATOM 1433 C CA . GLN A 1 180 ? -13.747 11.166 -7.819 1.00 53.84 180 GLN A CA 1
ATOM 1434 C C . GLN A 1 180 ? -15.252 10.830 -7.764 1.00 53.84 180 GLN A C 1
ATOM 1436 O O . GLN A 1 180 ? -16.041 11.556 -7.153 1.00 53.84 180 GLN A O 1
ATOM 1441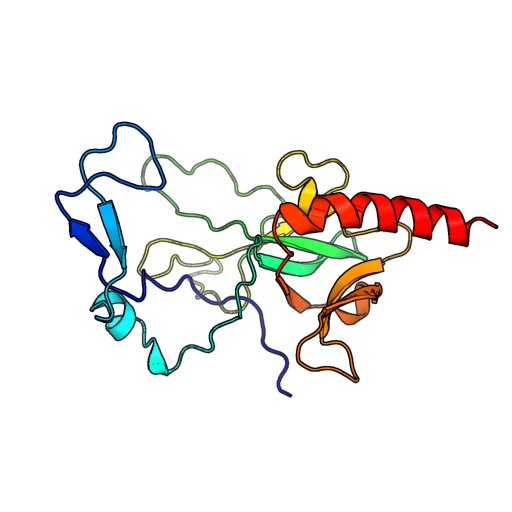 N N . GLU A 1 181 ? -15.660 9.705 -8.352 1.00 55.72 181 GLU A N 1
ATOM 1442 C CA . GLU A 1 181 ? -17.045 9.214 -8.303 1.00 55.72 181 GLU A CA 1
ATOM 1443 C C . GLU A 1 181 ? -17.383 8.614 -6.925 1.00 55.72 181 GLU A C 1
ATOM 1445 O O . GLU A 1 181 ? -18.508 8.763 -6.431 1.00 55.72 181 GLU A O 1
ATOM 1450 N N . LEU A 1 182 ? -16.388 8.009 -6.267 1.00 56.00 182 LEU A N 1
ATOM 1451 C CA . LEU A 1 182 ? -16.463 7.461 -4.908 1.00 56.00 182 LEU A CA 1
ATOM 1452 C C . LEU A 1 182 ? -16.752 8.524 -3.837 1.00 56.00 182 LEU A C 1
ATOM 1454 O O . LEU A 1 182 ? -17.588 8.295 -2.962 1.00 56.00 182 LEU A O 1
ATOM 1458 N N . GLU A 1 183 ? -16.119 9.698 -3.919 1.00 56.00 183 GLU A N 1
ATOM 1459 C CA . GLU A 1 183 ? -16.359 10.816 -2.988 1.00 56.00 183 GLU A CA 1
ATOM 1460 C C . GLU A 1 183 ? -17.828 11.245 -2.964 1.00 56.00 183 GLU A C 1
ATOM 1462 O O . GLU A 1 183 ? -18.414 11.483 -1.903 1.00 56.00 183 GLU A O 1
ATOM 1467 N N . THR A 1 184 ? -18.447 11.283 -4.143 1.00 56.56 184 THR A N 1
ATOM 1468 C CA . THR A 1 184 ? -19.866 11.619 -4.285 1.00 56.56 184 THR A CA 1
ATOM 1469 C C . THR A 1 184 ? -20.750 10.537 -3.659 1.00 56.56 184 THR A C 1
ATOM 1471 O O . THR A 1 184 ? -21.723 10.856 -2.973 1.00 56.56 184 THR A O 1
ATOM 1474 N N . HIS A 1 185 ? -20.398 9.260 -3.832 1.00 57.34 185 HIS A N 1
ATOM 1475 C CA . HIS A 1 185 ? -21.141 8.142 -3.247 1.00 57.34 185 HIS A CA 1
ATOM 1476 C C . HIS A 1 185 ? -21.048 8.106 -1.719 1.00 57.34 185 HIS A C 1
ATOM 1478 O O . HIS A 1 185 ? -22.086 7.983 -1.069 1.00 57.34 185 HIS A O 1
ATOM 1484 N N . LEU A 1 186 ? -19.864 8.297 -1.125 1.00 53.66 186 LEU A N 1
ATOM 1485 C CA . LEU A 1 186 ? -19.713 8.379 0.337 1.00 53.66 186 LEU A CA 1
ATOM 1486 C C . LEU A 1 186 ? -20.516 9.526 0.935 1.00 53.66 186 LEU A C 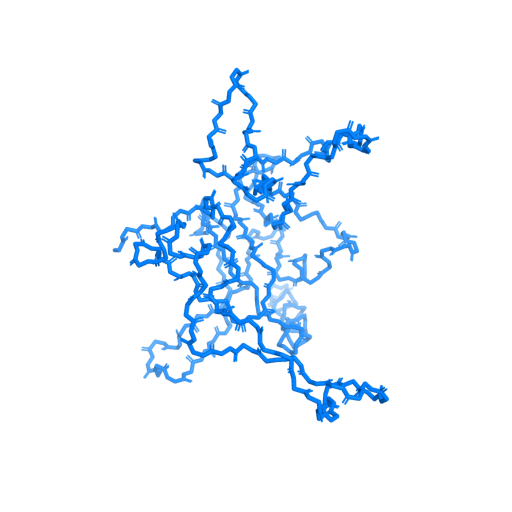1
ATOM 1488 O O . LEU A 1 186 ? -21.236 9.334 1.916 1.00 53.66 186 LEU A O 1
ATOM 1492 N N . ALA A 1 187 ? -20.439 10.707 0.321 1.00 55.41 187 ALA A N 1
ATOM 1493 C CA . ALA A 1 187 ? -21.215 11.859 0.758 1.00 55.41 187 ALA A CA 1
ATOM 1494 C C . ALA A 1 187 ? -22.729 11.582 0.716 1.00 55.41 187 ALA A C 1
ATOM 1496 O O . ALA A 1 187 ? -23.466 12.076 1.569 1.00 55.41 187 ALA A O 1
ATOM 1497 N N . ASN A 1 188 ? -23.197 10.784 -0.247 1.00 55.66 188 ASN A N 1
ATOM 1498 C CA . ASN A 1 188 ? -24.602 10.401 -0.368 1.00 55.66 188 ASN A CA 1
ATOM 1499 C C . ASN A 1 188 ? -25.002 9.277 0.604 1.00 55.66 188 ASN A C 1
ATOM 1501 O O . ASN A 1 188 ? -26.078 9.359 1.192 1.00 55.66 188 ASN A O 1
ATOM 1505 N N . MET A 1 189 ? -24.145 8.278 0.839 1.00 53.72 189 MET A N 1
ATOM 1506 C CA . MET A 1 189 ? -24.394 7.209 1.818 1.00 53.72 189 MET A CA 1
ATOM 1507 C C . MET A 1 189 ? -24.474 7.748 3.247 1.00 53.72 189 MET A C 1
ATOM 1509 O O . MET A 1 189 ? -25.399 7.408 3.979 1.00 53.72 189 MET A O 1
ATOM 1513 N N . VAL A 1 190 ? -23.559 8.644 3.634 1.00 50.25 190 VAL A N 1
ATOM 1514 C CA . VAL A 1 190 ? -23.596 9.293 4.956 1.00 50.25 190 VAL A CA 1
ATOM 1515 C C . VAL A 1 190 ? -24.893 10.088 5.129 1.00 50.25 190 VAL A C 1
ATOM 1517 O O . VAL A 1 190 ? -25.525 10.010 6.177 1.00 50.25 190 VAL A O 1
ATOM 1520 N N . LYS A 1 191 ? -25.360 10.791 4.088 1.00 49.81 191 LYS A N 1
ATOM 1521 C CA . LYS A 1 191 ? -26.656 11.492 4.123 1.00 49.81 191 LYS A CA 1
ATOM 1522 C C . LYS A 1 191 ? -27.851 10.541 4.238 1.00 49.81 191 LYS A C 1
ATOM 1524 O O . LYS A 1 191 ? -28.829 10.903 4.881 1.00 49.81 191 LYS A O 1
ATOM 1529 N N . ALA A 1 192 ? -27.786 9.356 3.630 1.00 48.84 192 ALA A N 1
ATOM 1530 C CA . ALA A 1 192 ? -28.868 8.372 3.664 1.00 48.84 192 ALA A CA 1
ATOM 1531 C C . ALA A 1 192 ? -29.032 7.694 5.037 1.00 48.84 192 ALA A C 1
ATOM 1533 O O . ALA A 1 192 ? -30.143 7.322 5.388 1.00 48.84 192 ALA A O 1
ATOM 1534 N N . HIS A 1 193 ? -27.963 7.583 5.833 1.00 43.75 193 HIS A N 1
ATOM 1535 C CA . HIS A 1 193 ? -28.012 7.042 7.201 1.00 43.75 193 HIS A CA 1
ATOM 1536 C C . HIS A 1 193 ? -28.417 8.069 8.279 1.00 43.75 193 HIS A C 1
ATOM 1538 O O . HIS A 1 193 ? -28.507 7.716 9.453 1.00 43.75 193 HIS A O 1
ATOM 1544 N N . HIS A 1 194 ? -28.673 9.326 7.898 1.00 41.06 194 HIS A N 1
ATOM 1545 C CA . HIS A 1 194 ? -29.151 10.393 8.787 1.00 41.06 194 HIS A CA 1
ATOM 1546 C C . HIS A 1 194 ? -30.671 10.653 8.699 1.00 41.06 194 HIS A C 1
ATOM 1548 O O . HIS A 1 194 ? -31.129 11.689 9.186 1.00 41.06 194 HIS A O 1
ATOM 1554 N N . TYR A 1 195 ? -31.448 9.730 8.118 1.00 34.75 195 TYR A N 1
ATOM 1555 C CA . TYR A 1 195 ? -32.918 9.757 8.095 1.00 34.75 195 TYR A CA 1
ATOM 1556 C C . TYR A 1 195 ? -33.521 8.497 8.712 1.00 34.75 195 TYR A C 1
ATOM 1558 O O . TYR A 1 195 ? -33.006 7.395 8.419 1.00 34.75 195 TYR A O 1
#

Organism: Cebus imitator (NCBI:txid2715852)

Secondary structure (DSSP, 8-state):
-----S---PPP-SEEEEEESS--SSSTT--SEEEEEEEEPHHHHHTTGGG--PPP--SS-EEEEEEETTEEEEEEE--B---TTT--SPPPTT-EEPTT--EETTEEPPPTTS-B-EEEE--TT-GGGHHHHTSEETTTTEEEEEEEETTEEEEEEEEEEEGGGGTT-EEEPPPHHHHHHHHHHHHHHHHHTT-

Radius of gyration: 19.58 Å; chains: 1; bounding box: 57×36×52 Å

Sequence (195 aa):
MKRLGSVQRKMPCVFVTEVKEEPSAKRDHQPFKVSATETISHKALDADIYSAIPTEKVDGTCCYVTTYKDQPYLWARLDRKPNKQEDFKPAAECWIPAKEIEQMNGNPEPDENGHIPGWVPVEKNNKRYCWHSSVVNYEFEIALVLKHHPDDSGLLEISAVPLSDLLEQTLELIGTNISQELETHLANMVKAHHY